Protein AF-A0A1M2YUP0-F1 (afdb_monomer_lite)

Structure (mmCIF, N/CA/C/O backbone):
data_AF-A0A1M2YUP0-F1
#
_entry.id   AF-A0A1M2YUP0-F1
#
loop_
_atom_site.group_PDB
_atom_site.id
_atom_site.type_symbol
_atom_site.label_atom_id
_atom_site.label_alt_id
_atom_site.label_comp_id
_atom_site.label_asym_id
_atom_site.label_entity_id
_atom_site.label_seq_id
_atom_site.pdbx_PDB_ins_code
_atom_site.Cartn_x
_atom_site.Cartn_y
_atom_site.Cartn_z
_atom_site.occupancy
_atom_site.B_iso_or_equiv
_atom_site.auth_seq_id
_atom_site.auth_comp_id
_atom_site.auth_asym_id
_atom_site.auth_atom_id
_atom_site.pdbx_PDB_model_num
ATOM 1 N N . MET A 1 1 ? 8.160 11.158 -20.828 1.00 86.31 1 MET A N 1
ATOM 2 C CA . MET A 1 1 ? 7.814 9.755 -21.170 1.00 86.31 1 MET A CA 1
ATOM 3 C C . MET A 1 1 ? 7.942 8.870 -19.943 1.00 86.31 1 MET A C 1
ATOM 5 O O . MET A 1 1 ? 8.732 9.186 -19.062 1.00 86.31 1 MET A O 1
ATOM 9 N N . ARG A 1 2 ? 7.180 7.779 -19.882 1.00 89.62 2 ARG A N 1
ATOM 10 C CA . ARG A 1 2 ? 7.272 6.753 -18.832 1.00 89.62 2 ARG A CA 1
ATOM 11 C C . ARG A 1 2 ? 7.859 5.470 -19.418 1.00 89.62 2 ARG A C 1
ATOM 13 O O . ARG A 1 2 ? 7.590 5.149 -20.565 1.00 89.62 2 ARG A O 1
ATOM 20 N N . LEU A 1 3 ? 8.645 4.731 -18.654 1.00 91.25 3 LEU A N 1
ATOM 21 C CA . LEU A 1 3 ? 9.324 3.500 -19.050 1.00 91.25 3 LEU A CA 1
ATOM 22 C C . LEU A 1 3 ? 8.956 2.371 -18.086 1.00 91.25 3 LEU A C 1
ATOM 24 O O . LEU A 1 3 ? 9.208 2.470 -16.886 1.00 91.25 3 LEU A O 1
ATOM 28 N N . GLN A 1 4 ? 8.399 1.278 -18.599 1.00 92.69 4 GLN A N 1
ATOM 29 C CA . GLN A 1 4 ? 8.120 0.084 -17.795 1.00 92.69 4 GLN A CA 1
ATOM 30 C C . GLN A 1 4 ? 8.730 -1.159 -18.414 1.00 92.69 4 GLN A C 1
ATOM 32 O O . GLN A 1 4 ? 8.593 -1.391 -19.617 1.00 92.69 4 GLN A O 1
ATOM 37 N N . ALA A 1 5 ? 9.330 -1.993 -17.568 1.00 93.31 5 ALA A N 1
ATOM 38 C CA . ALA A 1 5 ? 9.732 -3.340 -17.937 1.00 93.31 5 ALA A CA 1
ATOM 39 C C . ALA A 1 5 ? 8.667 -4.369 -17.541 1.00 93.31 5 ALA A C 1
ATOM 41 O O . ALA A 1 5 ? 8.078 -4.308 -16.462 1.00 93.31 5 ALA A O 1
ATOM 42 N N . ARG A 1 6 ? 8.461 -5.359 -18.409 1.00 94.12 6 ARG A N 1
ATOM 43 C CA . ARG A 1 6 ? 7.668 -6.556 -18.133 1.00 94.12 6 ARG A CA 1
ATOM 44 C C . ARG A 1 6 ? 8.404 -7.778 -18.663 1.00 94.12 6 ARG A C 1
ATOM 46 O O . ARG A 1 6 ? 8.914 -7.779 -19.779 1.00 94.12 6 ARG A O 1
ATOM 53 N N . ALA A 1 7 ? 8.438 -8.825 -17.862 1.00 94.75 7 ALA A N 1
ATOM 54 C CA . ALA A 1 7 ? 9.027 -10.101 -18.206 1.00 94.75 7 ALA A CA 1
ATOM 55 C C . ALA A 1 7 ? 7.986 -11.084 -18.747 1.00 94.75 7 ALA A C 1
ATOM 57 O O . ALA A 1 7 ? 6.829 -11.104 -18.302 1.00 94.75 7 ALA A O 1
ATOM 58 N N . PHE A 1 8 ? 8.434 -11.911 -19.685 1.00 95.25 8 PHE A N 1
ATOM 59 C CA . PHE A 1 8 ? 7.638 -12.873 -20.429 1.00 95.25 8 PHE A CA 1
ATOM 60 C C . PHE A 1 8 ? 8.289 -14.262 -20.396 1.00 95.25 8 PHE A C 1
ATOM 62 O O . PHE A 1 8 ? 9.497 -14.405 -20.194 1.00 95.25 8 PHE A O 1
ATOM 69 N N . ALA A 1 9 ? 7.449 -15.278 -20.563 1.00 93.56 9 ALA A N 1
ATOM 70 C CA . ALA A 1 9 ? 7.826 -16.665 -20.774 1.00 93.56 9 ALA A CA 1
ATOM 71 C C . ALA A 1 9 ? 6.937 -17.239 -21.884 1.00 93.56 9 ALA A C 1
ATOM 73 O O . ALA A 1 9 ? 5.707 -17.173 -21.792 1.00 93.56 9 ALA A O 1
ATOM 74 N N . ASN A 1 10 ? 7.538 -17.789 -22.938 1.00 90.88 10 ASN A N 1
ATOM 75 C CA . ASN A 1 10 ? 6.850 -18.315 -24.119 1.00 90.88 10 ASN A CA 1
ATOM 76 C C . ASN A 1 10 ? 5.865 -17.302 -24.738 1.00 90.88 10 ASN A C 1
ATOM 78 O O . ASN A 1 10 ? 4.759 -17.652 -25.148 1.00 90.88 10 ASN A O 1
ATOM 82 N N . GLY A 1 11 ? 6.246 -16.022 -24.751 1.00 90.12 11 GLY A N 1
ATOM 83 C CA . GLY A 1 11 ? 5.435 -14.929 -25.297 1.00 90.12 11 GLY A CA 1
ATOM 84 C C . GLY A 1 11 ? 4.284 -14.444 -24.405 1.00 90.12 11 GLY A C 1
ATOM 85 O O . GLY A 1 11 ? 3.627 -13.466 -24.767 1.00 90.12 11 GLY A O 1
ATOM 86 N N . LEU A 1 12 ? 4.060 -15.054 -23.236 1.00 91.81 12 LEU A N 1
ATOM 87 C CA . LEU A 1 12 ? 3.056 -14.626 -22.256 1.00 91.81 12 LEU A CA 1
ATOM 88 C C . LEU A 1 12 ? 3.708 -13.890 -21.079 1.00 91.81 12 LEU A C 1
ATOM 90 O O . LEU A 1 12 ? 4.819 -14.249 -20.691 1.00 91.81 12 LEU A O 1
ATOM 94 N N . PRO A 1 13 ? 3.051 -12.879 -20.479 1.00 91.12 13 PRO A N 1
ATOM 95 C CA . PRO A 1 13 ? 3.551 -12.252 -19.259 1.00 91.12 13 PRO A CA 1
ATOM 96 C C . PRO A 1 13 ? 3.796 -13.291 -18.160 1.00 91.12 13 PRO A C 1
ATOM 98 O O . PRO A 1 13 ? 2.943 -14.139 -17.900 1.00 91.12 13 PRO A O 1
ATOM 101 N N . ALA A 1 14 ? 4.947 -13.216 -17.496 1.00 90.31 14 ALA A N 1
ATOM 102 C CA . ALA A 1 14 ? 5.288 -14.149 -16.428 1.00 90.31 14 ALA A CA 1
ATOM 103 C C . ALA A 1 14 ? 4.408 -13.911 -15.181 1.00 90.31 14 ALA A C 1
ATOM 105 O O . ALA A 1 14 ? 4.548 -12.893 -14.495 1.00 90.31 14 ALA A O 1
ATOM 106 N N . ASP A 1 15 ? 3.528 -14.867 -14.869 1.00 80.56 15 ASP A N 1
ATOM 107 C CA . ASP A 1 15 ? 2.546 -14.797 -13.773 1.00 80.56 15 ASP A CA 1
ATOM 108 C C . ASP A 1 15 ? 3.068 -15.411 -12.455 1.00 80.56 15 ASP A C 1
ATOM 110 O O . ASP A 1 15 ? 2.482 -16.304 -11.844 1.00 80.56 15 ASP A O 1
ATOM 114 N N . ALA A 1 16 ? 4.245 -14.956 -12.022 1.00 87.44 16 ALA A N 1
ATOM 115 C CA . ALA A 1 16 ? 4.910 -15.421 -10.799 1.00 87.44 16 ALA A CA 1
ATOM 116 C C . ALA A 1 16 ? 4.867 -14.364 -9.680 1.00 87.44 16 ALA A C 1
ATOM 118 O O . ALA A 1 16 ? 5.835 -14.177 -8.938 1.00 87.44 16 ALA A O 1
ATOM 119 N N . GLY A 1 17 ? 3.746 -13.635 -9.591 1.00 86.88 17 GLY A N 1
ATOM 120 C CA . GLY A 1 17 ? 3.607 -12.469 -8.715 1.00 86.88 17 GLY A CA 1
ATOM 121 C C . GLY A 1 17 ? 4.653 -11.408 -9.050 1.00 86.88 17 GLY A C 1
ATOM 122 O O . GLY A 1 17 ? 5.435 -11.010 -8.186 1.00 86.88 17 GLY A O 1
ATOM 123 N N . GLN A 1 18 ? 4.707 -11.058 -10.336 1.00 90.31 18 GLN A N 1
ATOM 124 C CA . GLN A 1 18 ? 5.624 -10.081 -10.902 1.00 90.31 18 GLN A CA 1
ATOM 125 C C . GLN A 1 18 ? 5.294 -8.671 -10.398 1.00 90.31 18 GLN A C 1
ATOM 127 O O . GLN A 1 18 ? 4.147 -8.236 -10.488 1.00 90.31 18 GLN A O 1
ATOM 132 N N . ALA A 1 19 ? 6.308 -7.946 -9.939 1.00 88.44 19 ALA A N 1
ATOM 133 C CA . ALA A 1 19 ? 6.248 -6.509 -9.704 1.00 88.44 19 ALA A CA 1
ATOM 134 C C . ALA A 1 19 ? 7.195 -5.788 -10.670 1.00 88.44 19 ALA A C 1
ATOM 136 O O . ALA A 1 19 ? 8.151 -6.376 -11.175 1.00 88.44 19 ALA A O 1
ATOM 137 N N . MET A 1 20 ? 6.907 -4.520 -10.941 1.00 88.81 20 MET A N 1
ATOM 138 C CA . MET A 1 20 ? 7.655 -3.686 -11.880 1.00 88.81 20 MET A CA 1
ATOM 139 C C . MET A 1 20 ? 7.794 -2.267 -11.341 1.00 88.81 20 MET A C 1
ATOM 141 O O . MET A 1 20 ? 7.054 -1.867 -10.436 1.00 88.81 20 MET A O 1
ATOM 145 N N . ASN A 1 21 ? 8.729 -1.512 -11.909 1.00 84.31 21 ASN A N 1
ATOM 146 C CA . ASN A 1 21 ? 8.956 -0.128 -11.525 1.00 84.31 21 ASN A CA 1
ATOM 147 C C . ASN A 1 21 ? 7.701 0.741 -11.738 1.00 84.31 21 ASN A C 1
ATOM 149 O O . ASN A 1 21 ? 7.054 0.703 -12.788 1.00 84.31 21 ASN A O 1
ATOM 153 N N . ALA A 1 22 ? 7.375 1.562 -10.735 1.00 74.75 22 ALA A N 1
ATOM 154 C CA . ALA A 1 22 ? 6.497 2.707 -10.932 1.00 74.75 22 ALA A CA 1
ATOM 155 C C . ALA A 1 22 ? 7.310 3.768 -11.678 1.00 74.75 22 ALA A C 1
ATOM 157 O O . ALA A 1 22 ? 8.305 4.264 -11.157 1.00 74.75 22 ALA A O 1
ATOM 158 N N . SER A 1 23 ? 6.941 4.054 -12.923 1.00 78.88 23 SER A N 1
ATOM 159 C CA . SER A 1 23 ? 7.743 4.935 -13.764 1.00 78.88 23 SER A CA 1
ATOM 160 C C . SER A 1 23 ? 7.442 6.406 -13.501 1.00 78.88 23 SER A C 1
ATOM 162 O O . SER A 1 23 ? 6.282 6.827 -13.549 1.00 78.88 23 SER A O 1
ATOM 164 N N . VAL A 1 24 ? 8.500 7.184 -13.270 1.00 82.69 24 VAL A N 1
ATOM 165 C CA . VAL A 1 24 ? 8.445 8.649 -13.260 1.00 82.69 24 VAL A CA 1
ATOM 166 C C . VAL A 1 24 ? 8.256 9.189 -14.678 1.00 82.69 24 VAL A C 1
ATOM 168 O O . VAL A 1 24 ? 8.540 8.517 -15.670 1.00 82.69 24 VAL A O 1
ATOM 171 N N . VAL A 1 25 ? 7.763 10.422 -14.791 1.00 84.25 25 VAL A N 1
ATOM 172 C CA . VAL A 1 25 ? 7.713 11.111 -16.084 1.00 84.25 25 VAL A CA 1
ATOM 173 C C . VAL A 1 25 ? 9.098 11.687 -16.361 1.00 84.25 25 VAL A C 1
ATOM 175 O O . VAL A 1 25 ? 9.484 12.696 -15.780 1.00 84.25 25 VAL A O 1
ATOM 178 N N . HIS A 1 26 ? 9.851 11.043 -17.248 1.00 84.00 26 HIS A N 1
ATOM 179 C CA . HIS A 1 26 ? 11.151 11.544 -17.686 1.00 84.00 26 HIS A CA 1
ATOM 180 C C . HIS A 1 26 ? 10.974 12.716 -18.668 1.00 84.00 26 HIS A C 1
ATOM 182 O O . HIS A 1 26 ? 10.117 12.617 -19.564 1.00 84.00 26 HIS A O 1
ATOM 188 N N . PRO A 1 27 ? 11.768 13.798 -18.544 1.00 80.25 27 PRO A N 1
ATOM 189 C CA . PRO A 1 27 ? 11.778 14.889 -19.514 1.00 80.25 27 PRO A CA 1
ATOM 190 C C . PRO A 1 27 ? 12.276 14.405 -20.884 1.00 80.25 27 PRO A C 1
ATOM 192 O O . PRO A 1 27 ? 12.922 13.364 -20.998 1.00 80.25 27 PRO A O 1
ATOM 195 N N . ALA A 1 28 ? 11.957 15.155 -21.938 1.00 79.75 28 ALA A N 1
ATOM 196 C CA . ALA A 1 28 ? 12.474 14.871 -23.272 1.00 79.75 28 ALA A CA 1
ATOM 197 C C . ALA A 1 28 ? 13.980 15.176 -23.349 1.00 79.75 28 ALA A C 1
ATOM 199 O O . ALA A 1 28 ? 14.431 16.195 -22.828 1.00 79.75 28 ALA A O 1
ATOM 200 N N . GLY A 1 29 ? 14.738 14.319 -24.032 1.00 80.94 29 GLY A N 1
ATOM 201 C CA . GLY A 1 29 ? 16.177 14.483 -24.236 1.00 80.94 29 GLY A CA 1
ATOM 202 C C . GLY A 1 29 ? 16.932 13.158 -24.176 1.00 80.94 29 GLY A C 1
ATOM 203 O O . GLY A 1 29 ? 16.323 12.089 -24.103 1.00 80.94 29 GLY A O 1
ATOM 204 N N . ASP A 1 30 ? 18.259 13.255 -24.199 1.00 80.88 30 ASP A N 1
ATOM 205 C CA . ASP A 1 30 ? 19.159 12.118 -24.021 1.00 80.88 30 ASP A CA 1
ATOM 206 C C . ASP A 1 30 ? 19.408 11.862 -22.531 1.00 80.88 30 ASP A C 1
ATOM 208 O O . ASP A 1 30 ? 19.586 12.794 -21.743 1.00 80.88 30 ASP A O 1
ATOM 212 N N . GLY A 1 31 ? 19.446 10.591 -22.137 1.00 84.50 31 GLY A N 1
ATOM 213 C CA . GLY A 1 31 ? 19.704 10.202 -20.756 1.00 84.50 31 GLY A CA 1
ATOM 214 C C . GLY A 1 31 ? 19.582 8.702 -20.526 1.00 84.50 31 GLY A C 1
ATOM 215 O O . GLY A 1 31 ? 19.312 7.925 -21.442 1.00 84.50 31 GLY A O 1
ATOM 216 N N . GLU A 1 32 ? 19.774 8.306 -19.273 1.00 86.69 32 GLU A N 1
ATOM 217 C CA . GLU A 1 32 ? 19.616 6.931 -18.806 1.00 86.69 32 GLU A CA 1
ATOM 218 C C . GLU A 1 32 ? 18.432 6.845 -17.838 1.00 86.69 32 GLU A C 1
ATOM 220 O O . GLU A 1 32 ? 18.158 7.775 -17.079 1.00 86.69 32 GLU A O 1
ATOM 225 N N . ALA A 1 33 ? 17.725 5.717 -17.860 1.00 86.50 33 ALA A N 1
ATOM 226 C CA . ALA A 1 33 ? 16.601 5.446 -16.973 1.00 86.50 33 ALA A CA 1
ATOM 227 C C . ALA A 1 33 ? 16.662 4.003 -16.478 1.00 86.50 33 ALA A C 1
ATOM 229 O O . ALA A 1 33 ? 17.141 3.111 -17.189 1.00 86.50 33 ALA A O 1
ATOM 230 N N . LEU A 1 34 ? 16.169 3.768 -15.262 1.00 88.75 34 LEU A N 1
ATOM 231 C CA . LEU A 1 34 ? 16.173 2.450 -14.656 1.00 88.75 34 LEU A CA 1
ATOM 232 C C . LEU A 1 34 ? 14.794 1.808 -14.810 1.00 88.75 34 LEU A C 1
ATOM 234 O O . LEU A 1 34 ? 13.752 2.361 -14.482 1.00 88.75 34 LEU A O 1
ATOM 238 N N . VAL A 1 35 ? 14.784 0.571 -15.286 1.00 91.00 35 VAL A N 1
ATOM 239 C CA . VAL A 1 35 ? 13.592 -0.273 -15.244 1.00 91.00 35 VAL A CA 1
ATOM 240 C C . VAL A 1 35 ? 13.944 -1.570 -14.551 1.00 91.00 35 VAL A C 1
ATOM 242 O O . VAL A 1 35 ? 15.052 -2.093 -14.692 1.00 91.00 35 VAL A O 1
ATOM 245 N N . TRP A 1 36 ? 13.002 -2.096 -13.779 1.00 90.12 36 TRP A N 1
ATOM 246 C CA . TRP A 1 36 ? 13.207 -3.332 -13.046 1.00 90.12 36 TRP A CA 1
ATOM 247 C C . TRP A 1 36 ? 11.934 -4.162 -13.025 1.00 90.12 36 TRP A C 1
ATOM 249 O O . TRP A 1 36 ? 10.818 -3.646 -13.073 1.00 90.12 36 TRP A O 1
ATOM 259 N N . VAL A 1 37 ? 12.141 -5.469 -12.931 1.00 92.12 37 VAL A N 1
ATOM 260 C CA . VAL A 1 37 ? 11.111 -6.465 -12.658 1.00 92.12 37 VAL A CA 1
ATOM 261 C C . VAL A 1 37 ? 11.576 -7.312 -11.484 1.00 92.12 37 VAL A C 1
ATOM 263 O O . VAL A 1 37 ? 12.772 -7.565 -11.322 1.00 92.12 37 VAL A O 1
ATOM 266 N N . SER A 1 38 ? 10.643 -7.746 -10.655 1.00 90.25 38 SER A N 1
ATOM 267 C CA . SER A 1 38 ? 10.909 -8.677 -9.563 1.00 90.25 38 SER A CA 1
ATOM 268 C C . SER A 1 38 ? 9.798 -9.711 -9.477 1.00 90.25 38 SER A C 1
ATOM 270 O O . SER A 1 38 ? 8.706 -9.510 -10.009 1.00 90.25 38 SER A O 1
ATOM 272 N N . PHE A 1 39 ? 10.078 -10.833 -8.820 1.00 91.38 39 PHE A N 1
ATOM 273 C CA . PHE A 1 39 ? 9.113 -11.910 -8.637 1.00 91.38 39 PHE A CA 1
ATOM 274 C C . PHE A 1 39 ? 9.061 -12.339 -7.180 1.00 91.38 39 PHE A C 1
ATOM 276 O O . PHE A 1 39 ? 10.089 -12.445 -6.508 1.00 91.38 39 PHE A O 1
ATOM 283 N N . SER A 1 40 ? 7.853 -12.639 -6.712 1.00 87.62 40 SER A N 1
ATOM 284 C CA . SER A 1 40 ? 7.637 -13.223 -5.383 1.00 87.62 40 SER A CA 1
ATOM 285 C C . SER A 1 40 ? 7.833 -14.741 -5.358 1.00 87.62 40 SER A C 1
ATOM 287 O O . SER A 1 40 ? 7.988 -15.319 -4.285 1.00 87.62 40 SER A O 1
ATOM 289 N N . LYS A 1 41 ? 7.842 -15.398 -6.526 1.00 89.12 41 LYS A N 1
ATOM 290 C CA . LYS A 1 41 ? 8.033 -16.847 -6.668 1.00 89.12 41 LYS A CA 1
ATOM 291 C C . LYS A 1 41 ? 9.194 -17.156 -7.622 1.00 89.12 41 LYS A C 1
ATOM 293 O O . LYS A 1 41 ? 9.434 -16.376 -8.546 1.00 89.12 41 LYS A O 1
ATOM 298 N N . PRO A 1 42 ? 9.897 -18.292 -7.448 1.00 90.44 42 PRO A N 1
ATOM 299 C CA . PRO A 1 42 ? 10.863 -18.768 -8.432 1.00 90.44 42 PRO A CA 1
ATOM 300 C C . PRO A 1 42 ? 10.221 -18.897 -9.809 1.00 90.44 42 PRO A C 1
ATOM 302 O O . PRO A 1 42 ? 9.110 -19.415 -9.931 1.00 90.44 42 PRO A O 1
ATOM 305 N N . THR A 1 43 ? 10.914 -18.428 -10.840 1.00 93.25 43 THR A N 1
ATOM 306 C CA . THR A 1 43 ? 10.380 -18.427 -12.203 1.00 93.25 43 THR A CA 1
ATOM 307 C C . THR A 1 43 ? 11.491 -18.469 -13.243 1.00 93.25 43 THR A C 1
ATOM 309 O O . THR A 1 43 ? 12.642 -18.119 -12.966 1.00 93.25 43 THR A O 1
ATOM 312 N N . LEU A 1 44 ? 11.142 -18.911 -14.446 1.00 93.62 44 LEU A N 1
ATOM 313 C CA . LEU A 1 44 ? 11.989 -18.852 -15.627 1.00 93.62 44 LEU A CA 1
ATOM 314 C C . LEU A 1 44 ? 11.329 -17.908 -16.626 1.00 93.62 44 LEU A C 1
ATOM 316 O O . LEU A 1 44 ? 10.156 -18.078 -16.952 1.00 93.62 44 LEU A O 1
ATOM 320 N N . ILE A 1 45 ? 12.095 -16.942 -17.110 1.00 95.25 45 ILE A N 1
ATOM 321 C CA . ILE A 1 45 ? 11.676 -16.015 -18.160 1.00 95.25 45 ILE A CA 1
ATOM 322 C C . ILE A 1 45 ? 12.606 -16.170 -19.355 1.00 95.25 45 ILE A C 1
ATOM 324 O O . ILE A 1 45 ? 13.759 -16.584 -19.194 1.00 95.25 45 ILE A O 1
ATOM 328 N N . ASP A 1 46 ? 12.110 -15.857 -20.543 1.00 95.88 46 ASP A N 1
ATOM 329 C CA . ASP A 1 46 ? 12.878 -15.885 -21.791 1.00 95.88 46 ASP A CA 1
ATOM 330 C C . ASP A 1 46 ? 12.979 -14.514 -22.463 1.00 95.88 46 ASP A C 1
ATOM 332 O O . ASP A 1 46 ? 13.795 -14.333 -23.368 1.00 95.88 46 ASP A O 1
ATOM 336 N N . GLU A 1 47 ? 12.216 -13.532 -21.988 1.00 96.00 47 GLU A N 1
ATOM 337 C CA . GLU A 1 47 ? 12.194 -12.196 -22.558 1.00 96.00 47 GLU A CA 1
ATOM 338 C C . GLU A 1 47 ? 11.872 -11.135 -21.498 1.00 96.00 47 GLU A C 1
ATOM 340 O O . GLU A 1 47 ? 11.018 -11.320 -20.628 1.00 96.00 47 GLU A O 1
ATOM 345 N N . VAL A 1 48 ? 12.536 -9.984 -21.602 1.00 94.88 48 VAL A N 1
ATOM 346 C CA . VAL A 1 48 ? 12.146 -8.747 -20.918 1.00 94.88 48 VAL A CA 1
ATOM 347 C C . VAL A 1 48 ? 11.819 -7.702 -21.978 1.00 94.88 48 VAL A C 1
ATOM 349 O O . VAL A 1 48 ? 12.661 -7.395 -22.823 1.00 94.88 48 VAL A O 1
ATOM 352 N N . ARG A 1 49 ? 10.601 -7.158 -21.930 1.00 95.31 49 ARG A N 1
ATOM 353 C CA . ARG A 1 49 ? 10.140 -6.066 -22.791 1.00 95.31 49 ARG A CA 1
ATOM 354 C C . ARG A 1 49 ? 10.083 -4.777 -21.997 1.00 95.31 49 ARG A C 1
ATOM 356 O O . ARG A 1 49 ? 9.364 -4.703 -21.002 1.00 95.31 49 ARG A O 1
ATOM 363 N N . THR A 1 50 ? 10.777 -3.761 -22.474 1.00 93.88 50 THR A N 1
ATOM 364 C CA . THR A 1 50 ? 10.691 -2.398 -21.961 1.00 93.88 50 THR A CA 1
ATOM 365 C C . THR A 1 50 ? 9.844 -1.577 -22.914 1.00 93.88 50 THR A C 1
ATOM 367 O O . THR A 1 50 ? 10.171 -1.475 -24.092 1.00 93.88 50 THR A O 1
ATOM 370 N N . THR A 1 51 ? 8.751 -1.004 -22.423 1.00 94.19 51 THR A N 1
ATOM 371 C CA . THR A 1 51 ? 7.863 -0.146 -23.216 1.00 94.19 51 THR A CA 1
ATOM 372 C C . THR A 1 51 ? 7.969 1.288 -22.728 1.00 94.19 51 THR A C 1
ATOM 374 O O . THR A 1 51 ? 7.857 1.546 -21.527 1.00 94.19 51 THR A O 1
ATOM 377 N N . ALA A 1 52 ? 8.200 2.201 -23.668 1.00 92.69 52 ALA A N 1
ATOM 378 C CA . ALA A 1 52 ? 8.081 3.629 -23.454 1.00 92.69 52 ALA A CA 1
ATOM 379 C C . ALA A 1 52 ? 6.642 4.057 -23.738 1.00 92.69 52 ALA A C 1
ATOM 381 O O . ALA A 1 52 ? 6.085 3.718 -24.782 1.00 92.69 52 ALA A O 1
ATOM 382 N N . TYR A 1 53 ? 6.072 4.817 -22.817 1.00 92.25 53 TYR A N 1
ATOM 383 C CA . TYR A 1 53 ? 4.740 5.382 -22.889 1.00 92.25 53 TYR A CA 1
ATOM 384 C C . TYR A 1 53 ? 4.811 6.906 -22.903 1.00 92.25 53 TYR A C 1
ATOM 386 O O . TYR A 1 53 ? 5.714 7.518 -22.310 1.00 92.25 53 TYR A O 1
ATOM 394 N N . ASP A 1 54 ? 3.836 7.519 -23.555 1.00 88.81 54 ASP A N 1
ATOM 395 C CA . ASP A 1 54 ? 3.605 8.952 -23.456 1.00 88.81 54 ASP A CA 1
ATOM 396 C C . ASP A 1 54 ? 2.937 9.331 -22.112 1.00 88.81 54 ASP A C 1
ATOM 398 O O . ASP A 1 54 ? 2.871 8.542 -21.160 1.00 88.81 54 ASP A O 1
ATOM 402 N N . GLU A 1 55 ? 2.475 10.575 -21.998 1.00 83.25 55 GLU A N 1
ATOM 403 C CA . GLU A 1 55 ? 1.803 11.071 -20.791 1.00 83.25 55 GLU A CA 1
ATOM 404 C C . GLU A 1 55 ? 0.426 10.427 -20.553 1.00 83.25 55 GLU A C 1
ATOM 406 O O . GLU A 1 55 ? 0.019 10.281 -19.394 1.00 83.25 55 GLU A O 1
ATOM 411 N N . ASN A 1 56 ? -0.234 9.970 -21.622 1.00 86.56 56 ASN A N 1
ATOM 412 C CA . ASN A 1 56 ? -1.552 9.33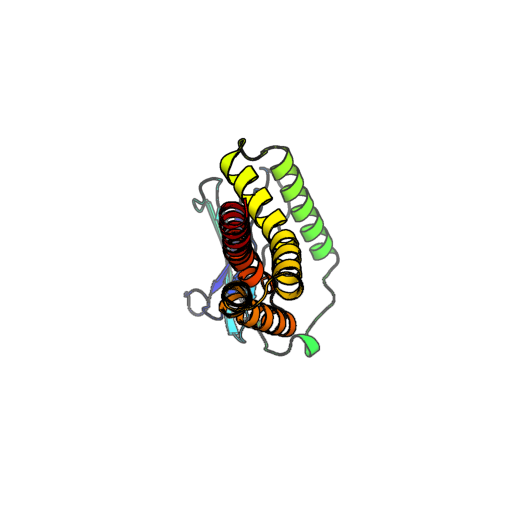2 -21.623 1.00 86.56 56 ASN A CA 1
ATOM 413 C C . ASN A 1 56 ? -1.488 7.808 -21.453 1.00 86.56 56 ASN A C 1
ATOM 415 O O . ASN A 1 56 ? -2.526 7.150 -21.502 1.00 86.56 56 ASN A O 1
ATOM 419 N N . TRP A 1 57 ? -0.296 7.250 -21.210 1.00 88.31 57 TRP A N 1
ATOM 420 C CA . TRP A 1 57 ? -0.052 5.805 -21.169 1.00 88.31 57 TRP A CA 1
ATOM 421 C C . TRP A 1 57 ? -0.255 5.096 -22.514 1.00 88.31 57 TRP A C 1
ATOM 423 O O . TRP A 1 57 ? -0.461 3.879 -22.548 1.00 88.31 57 TRP A O 1
ATOM 433 N N . GLU A 1 58 ? -0.134 5.812 -23.628 1.00 91.94 58 GLU A N 1
ATOM 434 C CA . GLU A 1 58 ? -0.098 5.190 -24.947 1.00 91.94 58 GLU A CA 1
ATOM 435 C C . GLU A 1 58 ? 1.321 4.687 -25.256 1.00 91.94 58 GLU A C 1
ATOM 437 O O . GLU A 1 58 ? 2.300 5.406 -25.025 1.00 91.94 58 GLU A O 1
ATOM 442 N N . PRO A 1 59 ? 1.477 3.436 -25.730 1.00 93.44 59 PRO A N 1
ATOM 443 C CA . PRO A 1 59 ? 2.787 2.876 -26.030 1.00 93.44 59 PRO A CA 1
ATOM 444 C C . PRO A 1 59 ? 3.389 3.561 -27.260 1.00 93.44 59 PRO A C 1
ATOM 446 O O . PRO A 1 59 ? 2.821 3.528 -28.349 1.00 93.44 59 PRO A O 1
ATOM 449 N N . VAL A 1 60 ? 4.574 4.140 -27.091 1.00 93.12 60 VAL A N 1
ATOM 450 C CA . VAL A 1 60 ? 5.319 4.833 -28.151 1.00 93.12 60 VAL A CA 1
ATOM 451 C C . VAL A 1 60 ? 6.304 3.884 -28.825 1.00 93.12 60 VAL A C 1
ATOM 453 O O . VAL A 1 60 ? 6.397 3.833 -30.049 1.00 93.12 60 VAL A O 1
ATOM 456 N N . THR A 1 61 ? 7.064 3.129 -28.030 1.00 93.50 61 THR A N 1
ATOM 457 C CA . THR A 1 61 ? 8.037 2.160 -28.543 1.00 93.50 61 THR A CA 1
ATOM 458 C C . THR A 1 61 ? 8.292 1.046 -27.538 1.00 93.50 61 THR A C 1
ATOM 460 O O . THR A 1 61 ? 8.139 1.233 -26.328 1.00 93.50 61 THR A O 1
ATOM 463 N N . THR A 1 62 ? 8.708 -0.115 -28.035 1.00 94.69 62 THR A N 1
ATOM 464 C CA . THR A 1 62 ? 9.052 -1.275 -27.215 1.00 94.69 62 THR A CA 1
ATOM 465 C C . THR A 1 62 ? 10.409 -1.815 -27.631 1.00 94.69 62 THR A C 1
ATOM 467 O O . THR A 1 62 ? 10.663 -2.069 -28.807 1.00 94.69 62 THR A O 1
ATOM 470 N N . LEU A 1 63 ? 11.263 -2.038 -26.640 1.00 94.50 63 LEU A N 1
ATOM 471 C CA . LEU A 1 63 ? 12.527 -2.736 -26.784 1.00 94.50 63 LEU A CA 1
ATOM 472 C C . LEU A 1 63 ? 12.425 -4.096 -26.091 1.00 94.50 63 LEU A C 1
ATOM 474 O O . LEU A 1 63 ? 12.026 -4.173 -24.930 1.00 94.50 63 LEU A O 1
ATOM 478 N N . SER A 1 64 ? 12.821 -5.157 -26.785 1.00 94.38 64 SER A N 1
ATOM 479 C CA . SER A 1 64 ? 12.832 -6.517 -26.249 1.00 94.38 64 SER A CA 1
ATOM 480 C C . SER A 1 64 ? 14.251 -7.046 -26.126 1.00 94.38 64 SER A C 1
ATOM 482 O O . SER A 1 64 ? 15.039 -6.972 -27.069 1.00 94.38 64 SER A O 1
ATOM 484 N N . ILE A 1 65 ? 14.553 -7.654 -24.982 1.00 93.81 65 ILE A N 1
ATOM 485 C CA . ILE A 1 65 ? 15.772 -8.431 -24.768 1.00 93.81 65 ILE A CA 1
ATOM 486 C C . ILE A 1 65 ? 15.360 -9.884 -24.540 1.00 93.81 65 ILE A C 1
ATOM 488 O O . ILE A 1 65 ? 14.830 -10.230 -23.484 1.00 93.81 65 ILE A O 1
ATOM 492 N N . ALA A 1 66 ? 15.618 -10.735 -25.533 1.00 94.00 66 ALA A N 1
ATOM 493 C CA . ALA A 1 66 ? 15.391 -12.172 -25.439 1.00 94.00 66 ALA A CA 1
ATOM 494 C C . ALA A 1 66 ? 16.576 -12.834 -24.723 1.00 94.00 66 ALA A C 1
ATOM 496 O O . ALA A 1 66 ? 17.674 -12.959 -25.277 1.00 94.00 66 ALA A O 1
ATOM 497 N N . ARG A 1 67 ? 16.374 -13.233 -23.467 1.00 92.75 67 ARG A N 1
ATOM 498 C CA . ARG A 1 67 ? 17.377 -13.948 -22.682 1.00 92.75 67 ARG A CA 1
ATOM 499 C C . ARG A 1 67 ? 16.715 -14.840 -21.647 1.00 92.75 67 ARG A C 1
ATOM 501 O O . ARG A 1 67 ? 15.867 -14.391 -20.885 1.00 92.75 67 ARG A O 1
ATOM 508 N N . SER A 1 68 ? 17.183 -16.084 -21.567 1.00 92.94 68 SER A N 1
ATOM 509 C CA . SER A 1 68 ? 16.753 -16.989 -20.506 1.00 92.94 68 SER A CA 1
ATOM 510 C C . SER A 1 68 ? 17.351 -16.558 -19.168 1.00 92.94 68 SER A C 1
ATOM 512 O O . SER A 1 68 ? 18.575 -16.530 -19.007 1.00 92.94 68 SER A O 1
ATOM 514 N N . ILE A 1 69 ? 16.488 -16.199 -18.219 1.00 91.94 69 ILE A N 1
ATOM 515 C CA . ILE A 1 69 ? 16.862 -15.754 -16.874 1.00 91.94 69 ILE A CA 1
ATOM 516 C C . ILE A 1 69 ? 16.033 -16.544 -15.864 1.00 91.94 69 ILE A C 1
ATOM 518 O O . ILE A 1 69 ? 14.824 -16.712 -16.021 1.00 91.94 69 ILE A O 1
ATOM 522 N N . ARG A 1 70 ? 16.687 -17.030 -14.806 1.00 91.19 70 ARG A N 1
ATOM 523 C CA . ARG A 1 70 ? 16.039 -17.768 -13.720 1.00 91.19 70 ARG A CA 1
ATOM 524 C C . ARG A 1 70 ? 16.035 -16.937 -12.443 1.00 91.19 70 ARG A C 1
ATOM 526 O O . ARG A 1 70 ? 17.094 -16.533 -11.970 1.00 91.19 70 ARG A O 1
ATOM 533 N N . TRP A 1 71 ? 14.852 -16.745 -11.873 1.00 89.38 71 TRP A N 1
ATOM 534 C CA . TRP A 1 71 ? 14.659 -16.173 -10.546 1.00 89.38 71 TRP A CA 1
ATOM 535 C C . TRP A 1 71 ? 14.611 -17.295 -9.504 1.00 89.38 71 TRP A C 1
ATOM 537 O O . TRP A 1 71 ? 13.845 -18.248 -9.658 1.00 89.38 71 TRP A O 1
ATOM 547 N N . LEU A 1 72 ? 15.444 -17.208 -8.467 1.00 88.12 72 LEU A N 1
ATOM 548 C CA . LEU A 1 72 ? 15.608 -18.247 -7.442 1.00 88.12 72 LEU A CA 1
ATOM 549 C C . LEU A 1 72 ? 14.895 -17.858 -6.136 1.00 88.12 72 LEU A C 1
ATOM 551 O O . LEU A 1 72 ? 14.672 -16.681 -5.873 1.00 88.12 72 LEU A O 1
ATOM 555 N N . SER A 1 73 ? 14.568 -18.844 -5.296 1.00 79.00 73 SER A N 1
ATOM 556 C CA . SER A 1 73 ? 13.927 -18.657 -3.978 1.00 79.00 73 SER A CA 1
ATOM 557 C C . SER A 1 73 ? 14.885 -18.256 -2.850 1.00 79.00 73 SER A C 1
ATOM 559 O O . SER A 1 73 ? 14.441 -18.098 -1.717 1.00 79.00 73 SER A O 1
ATOM 561 N N . GLU A 1 74 ? 16.186 -18.115 -3.119 1.00 75.81 74 GLU A N 1
ATOM 562 C CA . GLU A 1 74 ? 17.227 -18.010 -2.084 1.00 75.81 74 GLU A CA 1
ATOM 563 C C . GLU A 1 74 ? 18.015 -16.691 -2.170 1.00 75.81 74 GLU A C 1
ATOM 565 O O . GLU A 1 74 ? 19.222 -16.693 -2.425 1.00 75.81 74 GLU A O 1
ATOM 570 N N . PRO A 1 75 ? 17.370 -15.533 -1.930 1.00 66.31 75 PRO A N 1
ATOM 571 C CA . PRO A 1 75 ? 18.027 -14.237 -2.062 1.00 66.31 75 PRO A CA 1
ATOM 572 C C . PRO A 1 75 ? 19.232 -14.091 -1.123 1.00 66.31 75 PRO A C 1
ATOM 574 O O . PRO A 1 75 ? 20.204 -13.449 -1.496 1.00 66.31 75 PRO A O 1
ATOM 577 N N . ALA A 1 76 ? 19.233 -14.726 0.054 1.00 62.28 76 ALA A N 1
ATOM 578 C CA . ALA A 1 76 ? 20.355 -14.660 0.996 1.00 62.28 76 ALA A CA 1
ATOM 579 C C . ALA A 1 76 ? 21.654 -15.295 0.460 1.00 62.28 76 ALA A C 1
ATOM 581 O O . ALA A 1 76 ? 22.739 -14.840 0.810 1.00 62.28 76 ALA A O 1
ATOM 582 N N . ALA A 1 77 ? 21.554 -16.311 -0.404 1.00 69.56 77 ALA A N 1
ATOM 583 C CA . ALA A 1 77 ? 22.712 -16.989 -0.990 1.00 69.56 77 ALA A CA 1
ATOM 584 C C . ALA A 1 77 ? 23.202 -16.318 -2.285 1.00 69.56 77 ALA A C 1
ATOM 586 O O . ALA A 1 77 ? 24.353 -16.500 -2.683 1.00 69.56 77 ALA A O 1
ATOM 587 N N . THR A 1 78 ? 22.342 -15.542 -2.953 1.00 70.69 78 THR A N 1
ATOM 588 C CA . THR A 1 78 ? 22.625 -14.964 -4.277 1.00 70.69 78 THR A CA 1
ATOM 589 C C . THR A 1 78 ? 22.610 -13.437 -4.315 1.00 70.69 78 THR A C 1
ATOM 591 O O . THR A 1 78 ? 22.829 -12.858 -5.381 1.00 70.69 78 THR A O 1
ATOM 594 N N . SER A 1 79 ? 22.345 -12.772 -3.186 1.00 76.62 79 SER A N 1
ATOM 595 C CA . SER A 1 79 ? 22.336 -11.312 -3.099 1.00 76.62 79 SER A CA 1
ATOM 596 C C . SER A 1 79 ? 23.737 -10.760 -3.333 1.00 76.62 79 SER A C 1
ATOM 598 O O . SER A 1 79 ? 24.709 -11.162 -2.691 1.00 76.62 79 SER A O 1
ATOM 600 N N . LYS A 1 80 ? 23.833 -9.822 -4.273 1.00 81.75 80 LYS A N 1
ATOM 601 C CA . LYS A 1 80 ? 25.049 -9.064 -4.554 1.00 81.75 80 LYS A CA 1
ATOM 602 C C . LYS A 1 80 ? 24.836 -7.618 -4.120 1.00 81.75 80 LYS A C 1
ATOM 604 O O . LYS A 1 80 ? 23.713 -7.122 -4.232 1.00 81.75 80 LYS A O 1
ATOM 609 N N . PRO A 1 81 ? 25.892 -6.926 -3.658 1.00 85.12 81 PRO A N 1
ATOM 610 C CA . PRO A 1 81 ? 25.799 -5.498 -3.414 1.00 85.12 81 PRO A CA 1
ATOM 611 C C . PRO A 1 81 ? 25.350 -4.793 -4.693 1.00 85.12 81 PRO A C 1
ATOM 613 O O . PRO A 1 81 ? 25.796 -5.127 -5.795 1.00 85.12 81 PRO A O 1
ATOM 616 N N . LEU A 1 82 ? 24.444 -3.834 -4.528 1.00 87.69 82 LEU A N 1
ATOM 617 C CA . LEU A 1 82 ? 23.910 -3.069 -5.640 1.00 87.69 82 LEU A CA 1
ATOM 618 C C . LEU A 1 82 ? 25.053 -2.277 -6.306 1.00 87.69 82 LEU A C 1
ATOM 620 O O . LEU A 1 82 ? 25.758 -1.557 -5.591 1.00 87.69 82 LEU A O 1
ATOM 624 N N . PRO A 1 83 ? 25.264 -2.401 -7.630 1.00 92.25 83 PRO A N 1
ATOM 625 C CA . PRO A 1 83 ? 26.320 -1.666 -8.318 1.00 92.25 83 PRO A CA 1
ATOM 626 C C . PRO A 1 83 ? 26.161 -0.147 -8.181 1.00 92.25 83 PRO A C 1
ATOM 628 O O . PRO A 1 83 ? 25.040 0.362 -8.121 1.00 92.25 83 PRO A O 1
ATOM 631 N N . ASP A 1 84 ? 27.277 0.585 -8.198 1.00 93.88 84 ASP A N 1
ATOM 632 C CA . ASP A 1 84 ? 27.285 2.048 -8.038 1.00 93.88 84 ASP A CA 1
ATOM 633 C C . ASP A 1 84 ? 26.445 2.777 -9.083 1.00 93.88 84 ASP A C 1
ATOM 635 O O . ASP A 1 84 ? 25.690 3.685 -8.745 1.00 93.88 84 ASP A O 1
ATOM 639 N N . TRP A 1 85 ? 26.510 2.331 -10.337 1.00 92.50 85 TRP A N 1
ATOM 640 C CA . TRP A 1 85 ? 25.723 2.918 -11.418 1.00 92.50 85 TRP A CA 1
ATOM 641 C C . TRP A 1 85 ? 24.211 2.767 -11.178 1.00 92.50 85 TRP A C 1
ATOM 643 O O . TRP A 1 85 ? 23.452 3.691 -11.451 1.00 92.50 85 TRP A O 1
ATOM 653 N N . VAL A 1 86 ? 23.762 1.653 -10.581 1.00 92.25 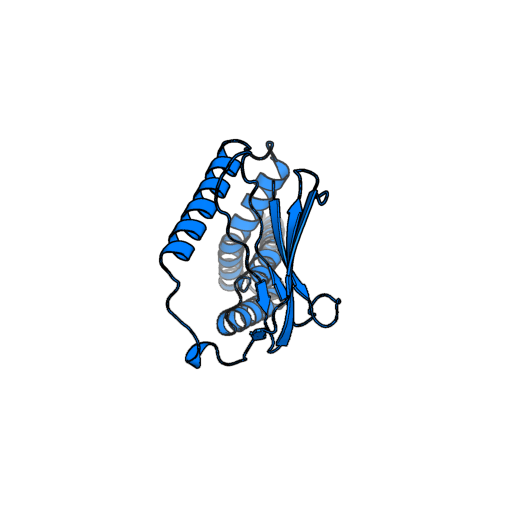86 VAL A N 1
ATOM 654 C CA . VAL A 1 86 ? 22.341 1.460 -10.242 1.00 92.25 86 VAL A CA 1
ATOM 655 C C . VAL A 1 86 ? 21.937 2.398 -9.110 1.00 92.25 86 VAL A C 1
ATOM 657 O O . VAL A 1 86 ? 20.868 2.998 -9.164 1.00 92.25 86 VAL A O 1
ATOM 660 N N . ARG A 1 87 ? 22.792 2.556 -8.090 1.00 91.31 87 ARG A N 1
ATOM 661 C CA . ARG A 1 87 ? 22.542 3.508 -6.995 1.00 91.31 87 ARG A CA 1
ATOM 662 C C . ARG A 1 87 ? 22.401 4.938 -7.512 1.00 91.31 87 ARG A C 1
ATOM 664 O O . ARG A 1 87 ? 21.494 5.639 -7.072 1.00 91.31 87 ARG A O 1
ATOM 671 N N . ALA A 1 88 ? 23.261 5.341 -8.446 1.00 91.56 88 ALA A N 1
ATOM 672 C CA . ALA A 1 88 ? 23.195 6.655 -9.076 1.00 91.56 88 ALA A CA 1
ATOM 673 C C . ALA A 1 88 ? 21.878 6.856 -9.845 1.00 91.56 88 ALA A C 1
ATOM 675 O O . ALA A 1 88 ? 21.239 7.892 -9.680 1.00 91.56 88 ALA A O 1
ATOM 676 N N . LEU A 1 89 ? 21.425 5.851 -10.604 1.00 90.69 89 LEU A N 1
ATOM 677 C CA . LEU A 1 89 ? 20.141 5.922 -11.310 1.00 90.69 89 LEU A CA 1
ATOM 678 C C . LEU A 1 89 ? 18.940 5.977 -10.358 1.00 90.69 89 LEU A C 1
ATOM 680 O O . LEU A 1 89 ? 18.044 6.783 -10.577 1.00 90.69 89 LEU A O 1
ATOM 684 N N . ILE A 1 90 ? 18.932 5.189 -9.277 1.00 90.69 90 ILE A N 1
ATOM 685 C CA . ILE A 1 90 ? 17.867 5.258 -8.257 1.00 90.69 90 ILE A CA 1
ATOM 686 C C . ILE A 1 90 ? 17.806 6.660 -7.637 1.00 90.69 90 ILE A C 1
ATOM 688 O O . ILE A 1 90 ? 16.720 7.210 -7.448 1.00 90.69 90 ILE A O 1
ATOM 692 N N . ALA A 1 91 ? 18.965 7.250 -7.328 1.00 89.94 91 ALA A N 1
ATOM 693 C CA . ALA A 1 91 ? 19.030 8.607 -6.796 1.00 89.94 91 ALA A CA 1
ATOM 694 C C . ALA A 1 91 ? 18.485 9.631 -7.808 1.00 89.94 91 ALA A C 1
ATOM 696 O O . ALA A 1 91 ? 17.648 10.455 -7.438 1.00 89.94 91 ALA A O 1
ATOM 697 N N . ALA A 1 92 ? 18.874 9.528 -9.082 1.00 88.69 92 ALA A N 1
ATOM 698 C CA . ALA A 1 92 ? 18.368 10.392 -10.149 1.00 88.69 92 ALA A CA 1
ATOM 699 C C . ALA A 1 92 ? 16.845 10.263 -10.334 1.00 88.69 92 ALA A C 1
ATOM 701 O O . ALA A 1 92 ? 16.150 11.273 -10.396 1.00 88.69 92 ALA A O 1
ATOM 702 N N . GLU A 1 93 ? 16.296 9.044 -10.340 1.00 88.69 93 GLU A N 1
ATOM 703 C CA . GLU A 1 93 ? 14.844 8.826 -10.419 1.00 88.69 93 GLU A CA 1
ATOM 704 C C . GLU A 1 93 ? 14.098 9.447 -9.239 1.00 88.69 93 GLU A C 1
ATOM 706 O O . GLU A 1 93 ? 13.056 10.077 -9.431 1.00 88.69 93 GLU A O 1
ATOM 711 N N . SER A 1 94 ? 14.636 9.308 -8.023 1.00 87.12 94 SER A N 1
ATOM 712 C CA . SER A 1 94 ? 14.031 9.905 -6.830 1.00 87.12 94 SER A CA 1
ATOM 713 C C . SER A 1 94 ? 14.005 11.434 -6.896 1.00 87.12 94 SER A C 1
ATOM 715 O O . SER A 1 94 ? 13.019 12.048 -6.488 1.00 87.12 94 SER A O 1
ATOM 717 N N . GLN A 1 95 ? 15.044 12.041 -7.476 1.00 87.62 95 GLN A N 1
ATOM 718 C CA . GLN A 1 95 ? 15.114 13.480 -7.686 1.00 87.62 95 GLN A CA 1
ATOM 719 C C . GLN A 1 95 ? 14.102 13.938 -8.746 1.00 87.62 95 GLN A C 1
ATOM 721 O O . GLN A 1 95 ? 13.340 14.863 -8.480 1.00 87.62 95 GLN A O 1
ATOM 726 N N . ILE A 1 96 ? 14.005 13.241 -9.886 1.00 87.00 96 ILE A N 1
ATOM 727 C CA . ILE A 1 96 ? 13.006 13.542 -10.929 1.00 87.00 96 ILE A CA 1
ATOM 728 C C . ILE A 1 96 ? 11.585 13.440 -10.361 1.00 87.00 96 ILE A C 1
ATOM 730 O O . ILE A 1 96 ? 10.753 14.307 -10.618 1.00 87.00 96 ILE A O 1
ATOM 734 N N . ALA A 1 97 ? 11.291 12.406 -9.565 1.00 85.00 97 ALA A N 1
ATOM 735 C CA . ALA A 1 97 ? 9.985 12.258 -8.921 1.00 85.00 97 ALA A CA 1
ATOM 736 C C . ALA A 1 97 ? 9.654 13.448 -8.007 1.00 85.00 97 ALA A C 1
ATOM 738 O O . ALA A 1 97 ? 8.512 13.919 -7.982 1.00 85.00 97 ALA A O 1
ATOM 739 N N . HIS A 1 98 ? 10.649 13.925 -7.256 1.00 85.50 98 HIS A N 1
ATOM 740 C CA . HIS A 1 98 ? 10.498 15.056 -6.352 1.00 85.50 98 HIS A CA 1
ATOM 741 C C . HIS A 1 98 ? 10.270 16.363 -7.119 1.00 85.50 98 HIS A C 1
ATOM 743 O O . HIS A 1 98 ? 9.262 17.027 -6.890 1.00 85.50 98 HIS A O 1
ATOM 749 N N . GLU A 1 99 ? 11.122 16.668 -8.098 1.00 86.62 99 GLU A N 1
ATOM 750 C CA . GLU A 1 99 ? 11.005 17.856 -8.957 1.00 86.62 99 GLU A CA 1
ATOM 751 C C . GLU A 1 99 ? 9.681 17.872 -9.734 1.00 86.62 99 GLU A C 1
ATOM 753 O O . GLU A 1 99 ? 9.021 18.909 -9.847 1.00 86.62 99 GLU A O 1
ATOM 758 N N . TYR A 1 100 ? 9.241 16.714 -10.236 1.00 82.19 100 TYR A N 1
ATOM 759 C CA . TYR A 1 100 ? 7.940 16.585 -10.888 1.00 82.19 100 TYR A CA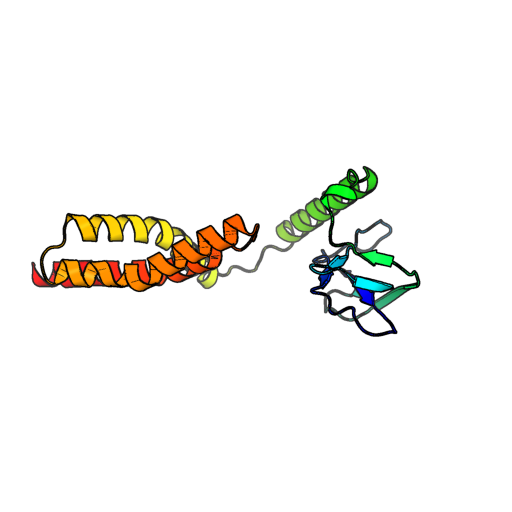 1
ATOM 760 C C . TYR A 1 100 ? 6.795 16.910 -9.921 1.00 82.19 100 TYR A C 1
ATOM 762 O O . TYR A 1 100 ? 5.884 17.651 -10.279 1.00 82.19 100 TYR A O 1
ATOM 770 N N . SER A 1 101 ? 6.862 16.408 -8.685 1.00 81.62 101 SER A N 1
ATOM 771 C CA . SER A 1 101 ? 5.845 16.669 -7.656 1.00 81.62 101 SER A CA 1
ATOM 772 C C . SER A 1 101 ? 5.799 18.141 -7.229 1.00 81.62 101 SER A C 1
ATOM 774 O O . SER A 1 101 ? 4.718 18.666 -6.973 1.00 81.62 101 SER A O 1
ATOM 776 N N . GLU A 1 102 ? 6.949 18.819 -7.163 1.00 85.56 102 GLU A N 1
ATOM 777 C CA . GLU A 1 102 ? 7.023 20.251 -6.840 1.00 85.56 102 GLU A CA 1
ATOM 778 C C . GLU A 1 102 ? 6.525 21.140 -7.988 1.00 85.56 102 GLU A C 1
ATOM 780 O O . GLU A 1 102 ? 5.841 22.136 -7.751 1.00 85.56 102 GLU A O 1
ATOM 785 N N . SER A 1 103 ? 6.845 20.777 -9.233 1.00 84.50 103 SER A N 1
ATOM 786 C CA . SER A 1 103 ? 6.424 21.519 -10.432 1.00 84.50 103 SER A CA 1
ATOM 787 C C . SER A 1 103 ? 4.965 21.273 -10.822 1.00 84.50 103 SER A C 1
ATOM 789 O O . SER A 1 103 ? 4.346 22.134 -11.448 1.00 84.50 103 SER A O 1
ATOM 791 N N . HIS A 1 104 ? 4.402 20.130 -10.430 1.00 81.00 104 HIS A N 1
ATOM 792 C CA . HIS A 1 104 ? 3.009 19.754 -10.664 1.00 81.00 104 HIS A CA 1
ATOM 793 C C . HIS A 1 104 ? 2.314 19.496 -9.326 1.00 81.00 104 HIS A C 1
ATOM 795 O O . HIS A 1 104 ? 1.941 18.352 -9.035 1.00 81.00 104 HIS A O 1
ATOM 801 N N . PRO A 1 105 ? 2.133 20.538 -8.488 1.00 80.56 105 PRO A N 1
ATOM 802 C CA . PRO A 1 105 ? 1.439 20.362 -7.230 1.00 80.56 105 PRO A CA 1
ATOM 803 C C . PRO A 1 105 ? 0.037 19.817 -7.521 1.00 80.56 105 PRO A C 1
ATOM 805 O O . PRO A 1 105 ? -0.626 20.289 -8.455 1.00 80.56 105 PRO A O 1
ATOM 808 N N . PRO A 1 106 ? -0.436 18.823 -6.749 1.00 79.56 106 PRO A N 1
ATOM 809 C CA . PRO A 1 106 ? -1.799 18.350 -6.900 1.00 79.56 106 PRO A CA 1
ATOM 810 C C . PRO A 1 106 ? -2.749 19.541 -6.764 1.00 79.56 106 PRO A C 1
ATOM 812 O O . PRO A 1 106 ? -2.538 20.430 -5.933 1.00 79.56 106 PRO A O 1
ATOM 815 N N . ALA A 1 107 ? -3.793 19.567 -7.595 1.00 85.31 107 ALA A N 1
ATOM 816 C CA . ALA A 1 107 ? -4.837 20.573 -7.463 1.00 85.31 107 ALA A CA 1
ATOM 817 C C . ALA A 1 107 ? -5.356 20.579 -6.013 1.00 85.31 107 ALA A C 1
ATOM 819 O O . ALA A 1 107 ? -5.418 19.508 -5.399 1.00 85.31 107 ALA A O 1
ATOM 820 N N . PRO A 1 108 ? -5.730 21.746 -5.452 1.00 88.94 108 PRO A N 1
ATOM 821 C CA . PRO A 1 108 ? -6.265 21.802 -4.102 1.00 88.94 108 PRO A CA 1
ATOM 822 C C . PRO A 1 108 ? -7.423 20.814 -3.939 1.00 88.94 108 PRO A C 1
ATOM 824 O O . PRO A 1 108 ? -8.475 20.974 -4.554 1.00 88.94 108 PRO A O 1
ATOM 827 N N . ASP A 1 109 ? -7.221 19.804 -3.096 1.00 91.75 109 ASP A N 1
ATOM 828 C CA . ASP A 1 109 ? -8.239 18.826 -2.727 1.00 91.75 109 ASP A CA 1
ATOM 829 C C . ASP A 1 109 ? -8.611 19.025 -1.251 1.00 91.75 109 ASP A C 1
ATOM 831 O O . ASP A 1 109 ? -8.045 18.382 -0.357 1.00 91.75 109 ASP A O 1
ATOM 835 N N . PRO A 1 110 ? -9.527 19.964 -0.950 1.00 93.75 110 PRO A N 1
ATOM 836 C CA . PRO A 1 110 ? -9.922 20.239 0.424 1.00 93.75 110 PRO A CA 1
ATOM 837 C C . PRO A 1 110 ? -10.613 19.031 1.066 1.00 93.75 110 PRO A C 1
ATOM 839 O O . PRO A 1 110 ? -10.429 18.788 2.258 1.00 93.75 110 PRO 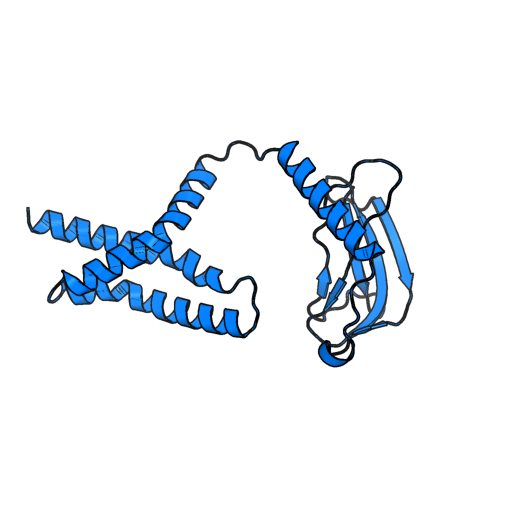A O 1
ATOM 842 N N . VAL A 1 111 ? -11.367 18.244 0.290 1.00 94.69 111 VAL A N 1
ATOM 843 C CA . VAL A 1 111 ? -12.071 17.058 0.795 1.00 94.69 111 VAL A CA 1
ATOM 844 C C . VAL A 1 111 ? -11.068 15.970 1.166 1.00 94.69 111 VAL A C 1
ATOM 846 O O . VAL A 1 111 ? -11.111 15.467 2.291 1.00 94.69 111 VAL A O 1
ATOM 849 N N . GLY A 1 112 ? -10.131 15.649 0.271 1.00 93.12 112 GLY A N 1
ATOM 850 C CA . GLY A 1 112 ? -9.062 14.688 0.540 1.00 93.12 112 GLY A CA 1
ATOM 851 C C . GLY A 1 112 ? -8.152 15.128 1.682 1.00 93.12 112 GLY A C 1
ATOM 852 O O . GLY A 1 112 ? -7.763 14.304 2.512 1.00 93.12 112 GLY A O 1
ATOM 853 N N . THR A 1 113 ? -7.882 16.430 1.801 1.00 93.69 113 THR A N 1
ATOM 854 C CA . THR A 1 113 ? -7.098 16.992 2.912 1.00 93.69 113 THR A CA 1
ATOM 855 C C . THR A 1 113 ? -7.809 16.798 4.253 1.00 93.69 113 THR A C 1
ATOM 857 O O . THR A 1 113 ? -7.212 16.265 5.189 1.00 93.69 113 THR A O 1
ATOM 860 N N . ILE A 1 114 ? -9.095 17.162 4.350 1.00 96.19 114 ILE A N 1
ATOM 861 C CA . ILE A 1 114 ? -9.907 16.960 5.564 1.00 96.19 114 ILE A CA 1
ATOM 862 C C . ILE A 1 114 ? -9.994 15.472 5.911 1.00 96.19 114 ILE A C 1
ATOM 864 O O . ILE A 1 114 ? -9.822 15.102 7.073 1.00 96.19 114 ILE A O 1
ATOM 868 N N . LEU A 1 115 ? -10.220 14.612 4.914 1.00 94.88 115 LEU A N 1
ATOM 869 C CA . LEU A 1 115 ? -10.284 13.167 5.111 1.00 94.88 115 LEU A CA 1
ATOM 870 C C . LEU A 1 115 ? -8.952 12.617 5.638 1.00 94.88 115 LEU A C 1
ATOM 872 O O . LEU A 1 115 ? -8.944 11.848 6.597 1.00 94.88 115 LEU A O 1
ATOM 876 N N . THR A 1 116 ? -7.829 13.044 5.060 1.00 93.31 116 THR A N 1
ATOM 877 C CA . THR A 1 116 ? -6.484 12.630 5.484 1.00 93.31 116 THR A CA 1
ATOM 878 C C . THR A 1 116 ? -6.200 13.072 6.914 1.00 93.31 116 THR A C 1
ATOM 880 O O . THR A 1 116 ? -5.785 12.255 7.736 1.00 93.31 116 THR A O 1
ATOM 883 N N . MET A 1 117 ? -6.485 14.335 7.245 1.00 95.19 117 MET A N 1
ATOM 884 C CA . MET A 1 117 ? -6.359 14.854 8.610 1.00 95.19 117 MET A CA 1
ATOM 885 C C . MET A 1 117 ? -7.229 14.072 9.595 1.00 95.19 117 MET A C 1
ATOM 887 O O . MET A 1 117 ? -6.771 13.723 10.683 1.00 95.19 117 MET A O 1
ATOM 891 N N . PHE A 1 118 ? -8.466 13.761 9.210 1.00 96.38 118 PHE A N 1
ATOM 892 C CA . PHE A 1 118 ? -9.382 12.982 10.030 1.00 96.38 118 PHE A CA 1
ATOM 893 C C . PHE A 1 118 ? -8.858 11.566 10.285 1.00 96.38 118 PHE A C 1
ATOM 895 O O . PHE A 1 118 ? -8.809 11.145 11.440 1.00 96.38 118 PHE A O 1
ATOM 902 N N . VAL A 1 119 ? -8.404 10.846 9.253 1.00 95.75 119 VAL A N 1
ATOM 903 C CA . VAL A 1 119 ? -7.803 9.513 9.424 1.00 95.75 119 VAL A CA 1
ATOM 904 C C . VAL A 1 119 ? -6.565 9.598 10.314 1.00 95.75 119 VAL A C 1
ATOM 906 O O . VAL A 1 119 ? -6.460 8.840 11.279 1.00 95.75 119 VAL A O 1
ATOM 909 N N . PHE A 1 120 ? -5.675 10.558 10.054 1.00 94.44 120 PHE A N 1
ATOM 910 C CA . PHE A 1 120 ? -4.448 10.746 10.823 1.00 94.44 120 PHE A CA 1
ATOM 911 C C . PHE A 1 120 ? -4.726 11.006 12.308 1.00 94.44 120 PHE A C 1
ATOM 913 O O . PHE A 1 120 ? -4.078 10.417 13.171 1.00 94.44 120 PHE A O 1
ATOM 920 N N . LEU A 1 121 ? -5.727 11.835 12.619 1.00 96.56 121 LEU A N 1
ATOM 921 C CA . LEU A 1 121 ? -6.107 12.154 13.995 1.00 96.56 121 LEU A CA 1
ATOM 922 C C . LEU A 1 121 ? -6.921 11.034 14.661 1.00 96.56 121 LEU A C 1
ATOM 924 O O . LEU A 1 121 ? -6.849 10.855 15.879 1.00 96.56 121 LEU A O 1
ATOM 928 N N . SER A 1 122 ? -7.669 10.253 13.879 1.00 97.00 122 SER A N 1
ATOM 929 C CA . SER A 1 122 ? -8.509 9.169 14.396 1.00 97.00 122 SER A CA 1
ATOM 930 C C . SER A 1 122 ? -7.704 8.049 15.051 1.00 97.00 122 SER A C 1
ATOM 932 O O . SER A 1 122 ? -8.191 7.449 16.003 1.00 97.00 122 SER A O 1
ATOM 934 N N . VAL A 1 123 ? -6.473 7.787 14.598 1.00 95.81 123 VAL A N 1
ATOM 935 C CA . VAL A 1 123 ? -5.609 6.740 15.167 1.00 95.81 123 VAL A CA 1
ATOM 936 C C . VAL A 1 123 ? -5.240 7.052 16.628 1.00 95.81 123 VAL A C 1
ATOM 938 O O . VAL A 1 123 ? -5.638 6.285 17.509 1.00 95.81 123 VAL A O 1
ATOM 941 N N . PRO A 1 124 ? -4.549 8.165 16.956 1.00 97.00 124 PRO A N 1
ATOM 942 C CA . PRO A 1 124 ? -4.282 8.518 18.349 1.00 97.00 124 PRO A CA 1
ATOM 943 C C . PRO A 1 124 ? -5.572 8.831 19.120 1.00 97.00 124 PRO A C 1
ATOM 945 O O . PRO A 1 124 ? -5.697 8.444 20.283 1.00 97.00 124 PRO A O 1
ATOM 948 N N . GLY A 1 125 ? -6.558 9.467 18.477 1.00 97.44 125 GLY A N 1
ATOM 949 C CA . GLY A 1 125 ? -7.854 9.762 19.089 1.00 97.44 125 GLY A CA 1
ATOM 950 C C . GLY A 1 125 ? -8.585 8.502 19.556 1.00 97.44 125 GLY A C 1
ATOM 951 O O . GLY A 1 125 ? -9.133 8.481 20.659 1.00 97.44 125 GLY A O 1
ATOM 952 N N . TYR A 1 126 ? -8.549 7.430 18.761 1.00 97.12 126 TYR A N 1
ATOM 953 C CA . TYR A 1 126 ? -9.122 6.138 19.121 1.00 97.12 126 TYR A CA 1
ATOM 954 C C . TYR A 1 126 ? -8.482 5.585 20.394 1.00 97.12 126 TYR A C 1
ATOM 956 O O . TYR A 1 126 ? -9.209 5.225 21.315 1.00 97.12 126 TYR A O 1
ATOM 964 N N . PHE A 1 127 ? -7.149 5.553 20.491 1.00 96.25 127 PHE A N 1
ATOM 965 C CA . PHE A 1 127 ? -6.471 5.029 21.681 1.00 96.25 127 PHE A CA 1
ATOM 966 C C . PHE A 1 127 ? -6.822 5.815 22.945 1.00 96.25 127 PHE A C 1
ATOM 968 O O . PHE A 1 127 ? -7.109 5.213 23.984 1.00 96.25 127 PHE A O 1
ATOM 975 N N . LEU A 1 128 ? -6.852 7.148 22.850 1.00 97.56 128 LEU A N 1
ATOM 976 C CA . LEU A 1 128 ? -7.236 8.013 23.965 1.00 97.56 128 LEU A CA 1
ATOM 977 C C . LEU A 1 128 ? -8.675 7.739 24.412 1.00 97.56 128 LEU A C 1
ATOM 979 O O . LEU A 1 128 ? -8.917 7.511 25.599 1.00 97.56 128 LEU A O 1
ATOM 983 N N . LEU A 1 129 ? -9.624 7.700 23.473 1.00 97.19 129 LEU A N 1
ATOM 984 C CA . LEU A 1 129 ? -11.028 7.431 23.785 1.00 97.19 129 LEU A CA 1
ATOM 985 C C . LEU A 1 129 ? -11.254 5.999 24.274 1.00 97.19 129 LEU A C 1
ATOM 987 O O . LEU A 1 129 ? -12.066 5.786 25.172 1.00 97.19 129 LEU A O 1
ATOM 991 N N . GLN A 1 130 ? -10.543 5.016 23.723 1.00 97.62 130 GLN A N 1
ATOM 992 C CA . GLN A 1 130 ? -10.658 3.617 24.125 1.00 97.62 130 GLN A CA 1
ATOM 993 C C . GLN A 1 130 ? -10.147 3.439 25.556 1.00 97.62 130 GLN A C 1
ATOM 995 O O . GLN A 1 130 ? -10.839 2.835 26.377 1.00 97.62 130 GLN A O 1
ATOM 1000 N N . GLY A 1 131 ? -8.988 4.018 25.884 1.00 96.44 131 GLY A N 1
ATOM 1001 C CA . GLY A 1 131 ? -8.450 4.032 27.244 1.00 96.44 131 GLY A CA 1
ATOM 1002 C C . GLY A 1 131 ? -9.374 4.761 28.220 1.00 96.44 131 GLY A C 1
ATOM 1003 O O . GLY A 1 131 ? -9.749 4.204 29.254 1.00 96.44 131 GLY A O 1
ATOM 1004 N N . ALA A 1 132 ? -9.831 5.965 27.861 1.00 95.62 132 ALA A N 1
ATOM 1005 C CA . ALA A 1 132 ? -10.789 6.719 28.665 1.00 95.62 132 ALA A CA 1
ATOM 1006 C C . ALA A 1 132 ? -12.083 5.926 28.894 1.00 95.62 132 ALA A C 1
ATOM 1008 O O . ALA A 1 132 ? -12.601 5.900 30.011 1.00 95.62 132 ALA A O 1
ATOM 1009 N N . SER A 1 133 ? -12.588 5.237 27.868 1.00 95.19 133 SER A N 1
ATOM 1010 C CA . SER A 1 133 ? -13.788 4.409 27.967 1.00 95.19 133 SER A CA 1
ATOM 1011 C C . SER A 1 133 ? -13.602 3.264 28.964 1.00 95.19 133 SER A C 1
ATOM 1013 O O . SER A 1 133 ? -14.475 3.026 29.795 1.00 95.19 133 SER A O 1
ATOM 1015 N N . LEU A 1 134 ? -12.454 2.587 28.941 1.00 94.50 134 LEU A N 1
ATOM 1016 C CA . LEU A 1 134 ? -12.161 1.485 29.863 1.00 94.50 134 LEU A CA 1
ATOM 1017 C C . LEU A 1 134 ? -12.027 1.942 31.325 1.00 94.50 134 LEU A C 1
ATOM 1019 O O . LEU A 1 134 ? -12.390 1.190 32.229 1.00 94.50 134 LEU A O 1
ATOM 1023 N N . ILE A 1 135 ? -11.533 3.161 31.560 1.00 94.12 135 ILE A N 1
ATOM 1024 C CA . ILE A 1 135 ? -11.292 3.705 32.908 1.00 94.12 135 ILE A CA 1
ATOM 1025 C C . ILE A 1 135 ? -12.562 4.329 33.505 1.00 94.12 135 ILE A C 1
ATOM 1027 O O . ILE A 1 135 ? -12.867 4.136 34.686 1.00 94.12 135 ILE A O 1
ATOM 1031 N N . THR A 1 136 ? -13.302 5.094 32.700 1.00 91.75 136 THR A N 1
ATOM 1032 C CA . THR A 1 136 ? -14.382 5.974 33.184 1.00 91.75 136 THR A CA 1
ATOM 1033 C C . THR A 1 136 ? -15.774 5.354 33.086 1.00 91.75 136 THR A C 1
ATOM 1035 O O . THR A 1 136 ? -16.664 5.706 33.865 1.00 91.75 136 THR A O 1
ATOM 1038 N N . GLN A 1 137 ? -15.995 4.424 32.154 1.00 87.00 137 GLN A N 1
ATOM 1039 C CA . GLN A 1 137 ? -17.311 3.826 31.934 1.00 87.00 137 GLN A CA 1
ATOM 1040 C C . GLN A 1 137 ? -17.532 2.641 32.880 1.00 87.00 137 GLN A C 1
ATOM 1042 O O . GLN A 1 137 ? -16.620 1.869 33.168 1.00 87.00 137 GLN A O 1
ATOM 1047 N N . ARG A 1 138 ? -18.769 2.468 33.360 1.00 89.31 138 ARG A N 1
ATOM 1048 C CA . ARG A 1 138 ? -19.172 1.351 34.232 1.00 89.31 138 ARG A CA 1
ATOM 1049 C C . ARG A 1 138 ? -20.492 0.739 33.762 1.00 89.31 138 ARG A C 1
ATOM 1051 O O . ARG A 1 138 ? -21.298 1.396 33.098 1.00 89.31 138 ARG A O 1
ATOM 1058 N N . GLY A 1 139 ? -20.714 -0.531 34.103 1.00 90.19 139 GLY A N 1
ATOM 1059 C CA . GLY A 1 139 ? -21.937 -1.264 33.763 1.00 90.19 139 GLY A CA 1
ATOM 1060 C C . GLY A 1 139 ? -22.158 -1.390 32.251 1.00 90.19 139 GLY A C 1
ATOM 1061 O O . GLY A 1 139 ? -21.237 -1.702 31.501 1.00 90.19 139 GLY A O 1
ATOM 1062 N N . ARG A 1 140 ? -23.380 -1.117 31.780 1.00 90.12 140 ARG A N 1
ATOM 1063 C CA . ARG A 1 140 ? -23.755 -1.258 30.356 1.00 90.12 140 ARG A CA 1
ATOM 1064 C C . ARG A 1 140 ? -22.941 -0.365 29.414 1.00 90.12 140 ARG A C 1
ATOM 1066 O O . ARG A 1 140 ? -22.713 -0.738 28.270 1.00 90.12 140 ARG A O 1
ATOM 1073 N N . TRP A 1 141 ? -22.476 0.784 29.896 1.00 91.00 141 TRP A N 1
ATOM 1074 C CA . TRP A 1 141 ? -21.629 1.684 29.114 1.00 91.00 141 TRP A CA 1
ATOM 1075 C C . TRP A 1 141 ? -20.206 1.163 28.950 1.00 91.00 141 TRP A C 1
ATOM 1077 O O . TRP A 1 141 ? -19.574 1.437 27.936 1.00 91.00 141 TRP A O 1
ATOM 1087 N N . TRP A 1 142 ? -19.717 0.388 29.921 1.00 92.88 142 TRP A N 1
ATOM 1088 C CA . TRP A 1 142 ? -18.435 -0.293 29.788 1.00 92.88 142 TRP A CA 1
ATOM 1089 C C . TRP A 1 142 ? -18.508 -1.355 28.690 1.00 92.88 142 TRP A C 1
ATOM 1091 O O . TRP A 1 142 ? -17.661 -1.362 27.807 1.00 92.88 142 TRP A O 1
ATOM 1101 N N . LEU A 1 143 ? -19.580 -2.162 28.668 1.00 94.00 143 LEU A N 1
ATOM 1102 C CA . LEU A 1 143 ? -19.819 -3.139 27.597 1.00 94.00 143 LEU A CA 1
ATOM 1103 C C . LEU A 1 143 ? -19.900 -2.477 26.215 1.00 94.00 143 LEU A C 1
ATOM 1105 O O . LEU A 1 143 ? -19.285 -2.964 25.273 1.00 94.00 143 LEU A O 1
ATOM 1109 N N . ALA A 1 144 ? -20.604 -1.347 26.096 1.00 94.88 144 ALA A N 1
ATOM 1110 C CA . ALA A 1 144 ? -20.630 -0.573 24.854 1.00 94.88 144 ALA A CA 1
ATOM 1111 C C . ALA A 1 144 ? -19.225 -0.072 24.467 1.00 94.88 144 ALA A C 1
ATOM 1113 O O . ALA A 1 144 ? -18.818 -0.183 23.317 1.00 94.88 144 ALA A O 1
ATOM 1114 N N . GLY A 1 145 ? -18.434 0.383 25.440 1.00 94.31 145 GLY A N 1
ATOM 1115 C CA . GLY A 1 145 ? -17.044 0.794 25.240 1.00 94.31 145 GLY A CA 1
ATOM 1116 C C . GLY A 1 145 ? -16.097 -0.305 24.744 1.00 94.31 145 GLY A C 1
ATOM 1117 O O . GLY A 1 145 ? -15.030 0.010 24.221 1.00 94.31 145 GLY A O 1
ATOM 1118 N N . LEU A 1 146 ? -16.467 -1.583 24.881 1.00 96.25 146 LEU A N 1
ATOM 1119 C CA . LEU A 1 146 ? -15.696 -2.711 24.350 1.00 96.25 146 LEU A CA 1
ATOM 1120 C C . LEU A 1 146 ? -16.010 -3.024 22.885 1.00 96.25 146 LEU A C 1
ATOM 1122 O O . LEU A 1 146 ? -15.235 -3.733 22.251 1.00 96.25 146 LEU A O 1
ATOM 1126 N N . VAL A 1 147 ? -17.114 -2.514 22.330 1.00 96.50 147 VAL A N 1
ATOM 1127 C CA . VAL A 1 147 ? -17.553 -2.848 20.964 1.00 96.50 147 VAL A CA 1
ATOM 1128 C C . VAL A 1 147 ? -16.464 -2.595 19.912 1.00 96.50 147 VAL A C 1
ATOM 1130 O O . VAL A 1 147 ? -16.218 -3.499 19.113 1.00 96.50 147 VAL A O 1
ATOM 1133 N N . PRO A 1 148 ? -15.737 -1.458 19.912 1.00 96.06 148 PRO A N 1
ATOM 1134 C CA . PRO A 1 148 ? -14.666 -1.240 18.940 1.00 96.06 148 PRO A CA 1
ATOM 1135 C C . PRO A 1 148 ? -13.539 -2.274 19.023 1.00 96.06 148 PRO A C 1
ATOM 1137 O O . PRO A 1 148 ? -12.937 -2.599 18.001 1.00 96.06 148 PRO A O 1
ATOM 1140 N N . LEU A 1 149 ? -13.267 -2.834 20.210 1.00 96.50 149 LEU A N 1
ATOM 1141 C CA . LEU A 1 149 ? -12.208 -3.833 20.388 1.00 96.50 149 LEU A CA 1
ATOM 1142 C C . LEU A 1 149 ? -12.476 -5.108 19.587 1.00 96.50 149 LEU A C 1
ATOM 1144 O O . LEU A 1 149 ? -11.519 -5.753 19.166 1.00 96.50 149 LEU A O 1
ATOM 1148 N N . ALA A 1 150 ? -13.742 -5.441 19.314 1.00 95.44 150 ALA A N 1
ATOM 1149 C CA . ALA A 1 150 ? -14.095 -6.601 18.498 1.00 95.44 150 ALA A CA 1
ATOM 1150 C C . ALA A 1 150 ? -13.510 -6.527 17.075 1.00 95.44 150 ALA A C 1
ATOM 1152 O O . ALA A 1 150 ? -13.219 -7.562 16.484 1.00 95.44 150 ALA A O 1
ATOM 1153 N N . ILE A 1 151 ? -13.304 -5.316 16.546 1.00 94.12 151 ILE A N 1
ATOM 1154 C CA . ILE A 1 151 ? -12.697 -5.082 15.226 1.00 94.12 151 ILE A CA 1
ATOM 1155 C C . ILE A 1 151 ? -11.216 -4.719 15.373 1.00 94.12 151 ILE A C 1
ATOM 1157 O O . ILE A 1 151 ? -10.367 -5.218 14.634 1.00 94.12 151 ILE A O 1
ATOM 1161 N N . MET A 1 152 ? -10.889 -3.874 16.353 1.00 96.62 152 MET A N 1
ATOM 1162 C CA . MET A 1 152 ? -9.544 -3.318 16.503 1.00 96.62 152 MET A CA 1
ATOM 1163 C C . MET A 1 152 ? -8.518 -4.351 16.974 1.00 96.62 152 MET A C 1
ATOM 1165 O O . MET A 1 152 ? -7.366 -4.289 16.548 1.00 96.62 152 MET A O 1
ATOM 1169 N N . VAL A 1 153 ? -8.913 -5.334 17.794 1.00 96.25 153 VAL A N 1
ATOM 1170 C CA . VAL A 1 153 ? -8.002 -6.405 18.229 1.00 96.25 153 VAL A CA 1
ATOM 1171 C C . VAL A 1 153 ? -7.597 -7.307 17.053 1.00 96.25 153 VAL A C 1
ATOM 1173 O O . VAL A 1 153 ? -6.393 -7.444 16.828 1.00 96.25 153 VAL A O 1
ATOM 1176 N N . PRO A 1 154 ? -8.521 -7.865 16.242 1.00 96.50 154 PRO A N 1
ATOM 1177 C CA . PRO A 1 154 ? -8.142 -8.584 15.025 1.00 96.50 154 PRO A CA 1
ATOM 1178 C C . PRO A 1 154 ? -7.299 -7.749 14.056 1.00 96.50 154 PRO A C 1
ATOM 1180 O O . PRO A 1 154 ? -6.319 -8.260 13.516 1.00 96.50 154 PRO A O 1
ATOM 1183 N N . ALA A 1 155 ? -7.626 -6.464 13.869 1.00 95.44 155 ALA A N 1
ATOM 1184 C CA . ALA A 1 155 ? -6.849 -5.570 13.011 1.00 95.44 155 ALA A CA 1
ATOM 1185 C C . ALA A 1 155 ? -5.405 -5.393 13.512 1.00 95.44 155 ALA A C 1
ATOM 1187 O O . ALA A 1 155 ? -4.468 -5.441 12.716 1.00 95.44 155 ALA A O 1
ATOM 1188 N N . ALA A 1 156 ? -5.210 -5.244 14.826 1.00 95.19 156 ALA A N 1
ATOM 1189 C CA . ALA A 1 156 ? -3.886 -5.153 15.435 1.00 95.19 156 ALA A CA 1
ATOM 1190 C C . ALA A 1 156 ? -3.098 -6.467 15.303 1.00 95.19 156 ALA A C 1
ATOM 1192 O O . ALA A 1 156 ? -1.923 -6.445 14.943 1.00 95.19 156 ALA A O 1
ATOM 1193 N N . LEU A 1 157 ? -3.744 -7.616 15.529 1.00 96.75 157 LEU A N 1
ATOM 1194 C CA . LEU A 1 157 ? -3.115 -8.929 15.349 1.00 96.75 157 LEU A CA 1
ATOM 1195 C C . LEU A 1 157 ? -2.685 -9.155 13.894 1.00 96.75 157 LEU A C 1
ATOM 1197 O O . LEU A 1 157 ? -1.562 -9.595 13.647 1.00 96.75 157 LEU A O 1
ATOM 1201 N N . HIS A 1 158 ? -3.541 -8.796 12.934 1.00 95.38 158 HIS A N 1
ATOM 1202 C CA . HIS A 1 158 ? -3.198 -8.839 11.515 1.00 95.38 158 HIS A CA 1
ATOM 1203 C C . HIS A 1 158 ? -2.018 -7.917 11.195 1.00 95.38 158 HIS A C 1
ATOM 1205 O O . HIS A 1 158 ? -1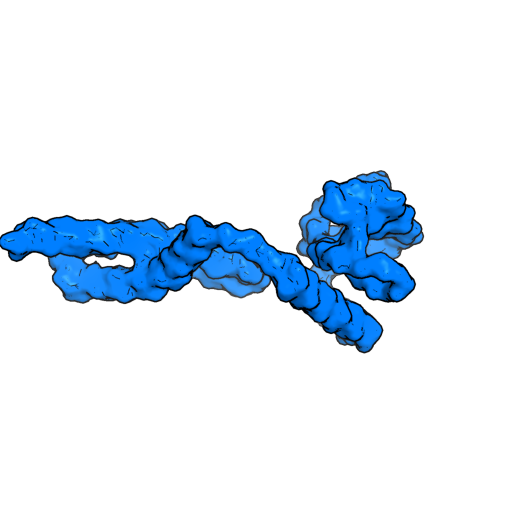.110 -8.319 10.474 1.00 95.38 158 HIS A O 1
ATOM 1211 N N . ALA A 1 159 ? -2.001 -6.698 11.740 1.00 95.00 159 ALA A N 1
ATOM 1212 C CA . ALA A 1 159 ? -0.913 -5.752 11.524 1.00 95.00 159 ALA A CA 1
ATOM 1213 C C . ALA A 1 159 ? 0.432 -6.288 12.045 1.00 95.00 159 ALA A C 1
ATOM 1215 O O . ALA A 1 159 ? 1.437 -6.203 11.343 1.00 95.00 159 ALA A O 1
ATOM 1216 N N . ILE A 1 160 ? 0.446 -6.915 13.226 1.00 96.31 160 ILE A N 1
ATOM 1217 C CA . ILE A 1 160 ? 1.644 -7.555 13.796 1.00 96.31 160 ILE A CA 1
ATOM 1218 C C . ILE A 1 160 ? 2.111 -8.730 12.926 1.00 96.31 160 ILE A C 1
ATOM 1220 O O . ILE A 1 160 ? 3.305 -8.855 12.656 1.00 96.31 160 ILE A O 1
ATOM 1224 N N . TYR A 1 161 ? 1.187 -9.573 12.458 1.00 95.44 161 TYR A N 1
ATOM 1225 C CA . TYR A 1 161 ? 1.510 -10.679 11.553 1.00 95.44 161 TYR A CA 1
ATOM 1226 C C . TYR A 1 161 ? 2.063 -10.187 10.207 1.00 95.44 161 TYR A C 1
ATOM 1228 O O . TYR A 1 161 ? 3.076 -10.679 9.721 1.00 95.44 161 TYR A O 1
ATOM 1236 N N . ALA A 1 162 ? 1.427 -9.184 9.605 1.00 92.69 162 ALA A N 1
ATOM 1237 C CA . ALA A 1 162 ? 1.881 -8.613 8.344 1.00 92.69 162 ALA A CA 1
ATOM 1238 C C . ALA A 1 162 ? 3.268 -7.964 8.491 1.00 92.69 162 ALA A C 1
ATOM 1240 O O . 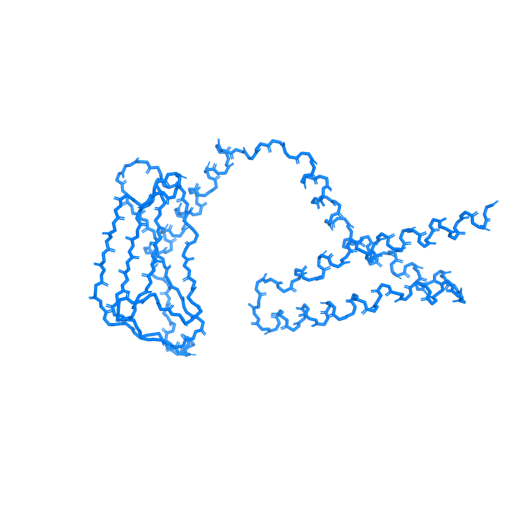ALA A 1 162 ? 4.100 -8.095 7.594 1.00 92.69 162 ALA A O 1
ATOM 1241 N N . LEU A 1 163 ? 3.536 -7.317 9.632 1.00 93.75 163 LEU A N 1
ATOM 1242 C CA . LEU A 1 163 ? 4.849 -6.763 9.954 1.00 93.75 163 LEU A CA 1
ATOM 1243 C C . LEU A 1 163 ? 5.908 -7.868 10.067 1.00 93.75 163 LEU A C 1
ATOM 1245 O O . LEU A 1 163 ? 6.984 -7.734 9.488 1.00 93.75 163 LEU A O 1
ATOM 1249 N N . SER A 1 164 ? 5.608 -8.975 10.755 1.00 93.31 164 SER A N 1
ATOM 1250 C CA . SER A 1 164 ? 6.549 -10.099 10.878 1.00 93.31 164 SER A CA 1
ATOM 1251 C C . SER A 1 164 ? 6.786 -10.833 9.554 1.00 93.31 164 SER A C 1
ATOM 1253 O O . SER A 1 164 ? 7.861 -11.393 9.352 1.00 93.31 164 SER A O 1
ATOM 1255 N N . ALA A 1 165 ? 5.829 -10.772 8.626 1.00 90.31 165 ALA A N 1
ATOM 1256 C CA . ALA A 1 165 ? 5.968 -11.256 7.255 1.00 90.31 165 ALA A CA 1
ATOM 1257 C C . ALA A 1 165 ? 6.695 -10.270 6.310 1.00 90.31 165 ALA A C 1
ATOM 1259 O O . ALA A 1 165 ? 6.817 -10.552 5.119 1.00 90.31 165 ALA A O 1
ATOM 1260 N N . GLY A 1 166 ? 7.166 -9.116 6.806 1.00 85.31 166 GLY A N 1
ATOM 1261 C CA . GLY A 1 166 ? 7.892 -8.119 6.010 1.00 85.31 166 GLY A CA 1
ATOM 1262 C C . GLY A 1 166 ? 7.011 -7.282 5.075 1.00 85.31 166 GLY A C 1
ATOM 1263 O O . GLY A 1 166 ? 7.505 -6.727 4.096 1.00 85.31 166 GLY A O 1
ATOM 1264 N N . SER A 1 167 ? 5.704 -7.194 5.339 1.00 88.19 167 SER A N 1
ATOM 1265 C CA . SER A 1 167 ? 4.784 -6.403 4.519 1.00 88.19 167 SER A CA 1
ATOM 1266 C C . SER A 1 167 ? 4.957 -4.904 4.758 1.00 88.19 167 SER A C 1
ATOM 1268 O O . SER A 1 167 ? 4.795 -4.421 5.876 1.00 88.19 167 SER A O 1
ATOM 1270 N N . ASN A 1 168 ? 5.154 -4.132 3.688 1.00 89.94 168 ASN A N 1
ATOM 1271 C CA . ASN A 1 168 ? 5.170 -2.663 3.748 1.00 89.94 168 ASN A CA 1
ATOM 1272 C C . ASN A 1 168 ? 3.786 -2.051 4.038 1.00 89.94 168 ASN A C 1
ATOM 1274 O O . ASN A 1 168 ? 3.686 -0.878 4.382 1.00 89.94 168 ASN A O 1
ATOM 1278 N N . LEU A 1 169 ? 2.715 -2.841 3.914 1.00 90.88 169 LEU A N 1
ATOM 1279 C CA . LEU A 1 169 ? 1.329 -2.415 4.139 1.00 90.88 169 LEU A CA 1
ATOM 1280 C C . LEU A 1 169 ? 0.786 -2.897 5.487 1.00 90.88 169 LEU A C 1
ATOM 1282 O O . LEU A 1 169 ? -0.424 -2.881 5.716 1.00 90.88 169 LEU A O 1
ATOM 1286 N N . TRP A 1 170 ? 1.669 -3.326 6.390 1.00 95.00 170 TRP A N 1
ATOM 1287 C CA . TRP A 1 170 ? 1.287 -3.904 7.672 1.00 95.00 170 TRP A CA 1
ATOM 1288 C C . TRP A 1 170 ? 0.301 -3.057 8.505 1.00 95.00 170 TRP A C 1
ATOM 1290 O O . TRP A 1 170 ? -0.612 -3.658 9.074 1.00 95.00 170 TRP A O 1
ATOM 1300 N N . PRO A 1 171 ? 0.361 -1.705 8.565 1.00 94.56 171 PRO A N 1
ATOM 1301 C CA . PRO A 1 171 ? -0.529 -0.948 9.438 1.00 94.56 171 PRO A CA 1
ATOM 1302 C C . PRO A 1 171 ? -1.859 -0.594 8.761 1.00 94.56 171 PRO A C 1
ATOM 1304 O O . PRO A 1 171 ? -2.743 -0.036 9.407 1.00 94.56 171 PRO A O 1
ATOM 1307 N N . LEU A 1 172 ? -2.025 -0.895 7.468 1.00 93.81 172 LEU A N 1
ATOM 1308 C CA . LEU A 1 172 ? -3.085 -0.326 6.636 1.00 93.81 172 LEU A CA 1
ATOM 1309 C C . LEU A 1 172 ? -4.491 -0.685 7.144 1.00 93.81 172 LEU A C 1
ATOM 1311 O O . LEU A 1 172 ? -5.348 0.184 7.281 1.00 93.81 172 LEU A O 1
ATOM 1315 N N . VAL A 1 173 ? -4.703 -1.958 7.496 1.00 93.62 173 VAL A N 1
ATOM 1316 C CA . VAL A 1 173 ? -5.981 -2.441 8.050 1.00 93.62 173 VAL A CA 1
ATOM 1317 C C . VAL A 1 173 ? -6.326 -1.705 9.347 1.00 93.62 173 VAL A C 1
ATOM 1319 O O . VAL A 1 173 ? -7.469 -1.307 9.556 1.00 93.62 173 VAL A O 1
ATOM 1322 N N . PHE A 1 174 ? -5.330 -1.479 10.204 1.00 93.94 174 PHE A N 1
ATOM 1323 C CA . PHE A 1 174 ? -5.513 -0.791 11.477 1.00 93.94 174 PHE A CA 1
ATOM 1324 C C . PHE A 1 174 ? -5.808 0.705 11.290 1.00 93.94 174 PHE A C 1
ATOM 1326 O O . PHE A 1 174 ? -6.717 1.245 11.926 1.00 93.94 174 PHE A O 1
ATOM 1333 N N . ILE A 1 175 ? -5.084 1.368 10.384 1.00 95.25 175 ILE A N 1
ATOM 1334 C CA . ILE A 1 175 ? -5.300 2.779 10.034 1.00 95.25 175 ILE A CA 1
ATOM 1335 C C . ILE A 1 175 ? -6.728 2.986 9.519 1.00 95.25 175 ILE A C 1
ATOM 1337 O O . ILE A 1 175 ? -7.395 3.917 9.960 1.00 95.25 175 ILE A O 1
ATOM 1341 N N . PHE A 1 176 ? -7.237 2.100 8.659 1.00 94.62 176 PHE A N 1
ATOM 1342 C CA . PHE A 1 176 ? -8.599 2.224 8.127 1.00 94.62 176 PHE A CA 1
ATOM 1343 C C . PHE A 1 176 ? -9.703 1.825 9.111 1.00 94.62 176 PHE A C 1
ATOM 1345 O O . PHE A 1 176 ? -10.807 2.363 9.034 1.00 94.62 176 PHE A O 1
ATOM 1352 N N . ALA A 1 177 ? -9.427 0.932 10.063 1.00 95.31 177 ALA A N 1
ATOM 1353 C CA . ALA A 1 177 ? -10.382 0.598 11.119 1.00 95.31 177 ALA A CA 1
ATOM 1354 C C . ALA A 1 177 ? -10.498 1.702 12.193 1.00 95.31 177 ALA A C 1
ATOM 1356 O O . ALA A 1 177 ? -11.568 1.887 12.782 1.00 95.31 177 ALA A O 1
ATOM 1357 N N . SER A 1 178 ? -9.425 2.466 12.426 1.00 96.56 178 SER A N 1
ATOM 1358 C CA . SER A 1 178 ? -9.351 3.483 13.488 1.00 96.56 178 SER A CA 1
ATOM 1359 C C . SER A 1 178 ? -10.446 4.564 13.418 1.00 96.56 178 SER A C 1
ATOM 1361 O O . SER A 1 178 ? -11.070 4.810 14.455 1.00 96.56 178 SER A O 1
ATOM 1363 N N . PRO A 1 179 ? -10.779 5.156 12.249 1.00 97.38 179 PRO A N 1
ATOM 1364 C CA . PRO A 1 179 ? -11.898 6.089 12.116 1.00 97.38 179 PRO A CA 1
ATOM 1365 C C . PRO A 1 179 ? -13.229 5.560 12.654 1.00 97.38 179 PRO A C 1
ATOM 1367 O O . PRO A 1 179 ? -13.967 6.296 13.308 1.00 97.38 179 PRO A O 1
ATOM 1370 N N . LEU A 1 180 ? -13.531 4.279 12.424 1.00 96.31 180 LEU A N 1
ATOM 1371 C CA . LEU A 1 180 ? -14.787 3.666 12.860 1.00 96.31 180 LEU A CA 1
ATOM 1372 C C . LEU A 1 180 ? -14.840 3.541 14.384 1.00 96.31 180 LEU A C 1
ATOM 1374 O O . LEU A 1 180 ? -15.831 3.927 15.006 1.00 96.31 180 LEU A O 1
ATOM 1378 N N . GLY A 1 181 ? -13.755 3.050 14.991 1.00 96.88 181 GLY A N 1
ATOM 1379 C CA . GLY A 1 181 ? -13.638 2.963 16.446 1.00 96.88 181 GLY A CA 1
ATOM 1380 C C . GLY A 1 181 ? -13.691 4.341 17.108 1.00 96.88 181 GLY A C 1
ATOM 1381 O O . GLY A 1 181 ? -14.387 4.524 18.109 1.00 96.88 181 GLY A O 1
ATOM 1382 N N . PHE A 1 182 ? -13.005 5.325 16.522 1.00 98.00 182 PHE A N 1
ATOM 1383 C CA . PHE A 1 182 ? -12.996 6.707 16.992 1.00 98.00 182 PHE A CA 1
ATOM 1384 C C . PHE A 1 182 ? -14.393 7.345 16.959 1.00 98.00 182 PHE A C 1
ATOM 1386 O O . PHE A 1 182 ? -14.845 7.883 17.974 1.00 98.00 182 PHE A O 1
ATOM 1393 N N . LEU A 1 183 ? -15.106 7.249 15.830 1.00 97.88 183 LEU A N 1
ATOM 1394 C CA . LEU A 1 183 ? -16.465 7.790 15.691 1.00 97.88 183 LEU A CA 1
ATOM 1395 C C . LEU A 1 183 ? -17.447 7.113 16.644 1.00 97.88 183 LEU A C 1
ATOM 1397 O O . LEU A 1 183 ? -18.243 7.798 17.288 1.00 97.88 183 LEU A O 1
ATOM 1401 N N . TYR A 1 184 ? -17.365 5.787 16.776 1.00 97.94 184 TYR A N 1
ATOM 1402 C CA . TYR A 1 184 ? -18.210 5.039 17.700 1.00 97.94 184 TYR A CA 1
ATOM 1403 C C . TYR A 1 184 ? -18.034 5.529 19.141 1.00 97.94 184 TYR A C 1
ATOM 1405 O O . TYR A 1 184 ? -19.017 5.851 19.811 1.00 97.94 184 TYR A O 1
ATOM 1413 N N . LEU A 1 185 ? -16.788 5.617 19.621 1.00 97.56 185 LEU A N 1
ATOM 1414 C CA . LEU A 1 185 ? -16.518 6.045 20.993 1.00 97.56 185 LEU A CA 1
ATOM 1415 C C . LEU A 1 185 ? -16.880 7.511 21.207 1.00 97.56 185 LEU A C 1
ATOM 1417 O O . LEU A 1 185 ? -17.460 7.840 22.239 1.00 97.56 185 LEU A O 1
ATOM 1421 N N . THR A 1 186 ? -16.615 8.376 20.228 1.00 97.38 186 THR A N 1
ATOM 1422 C CA . THR A 1 186 ? -17.049 9.779 20.276 1.00 97.38 186 THR A CA 1
ATOM 1423 C C . THR A 1 186 ? -18.565 9.860 20.457 1.00 97.38 186 THR A C 1
ATOM 1425 O O . THR A 1 186 ? -19.039 10.507 21.391 1.00 97.38 186 THR A O 1
ATOM 1428 N N . GLY A 1 187 ? -19.331 9.126 19.644 1.00 96.88 187 GLY A N 1
ATOM 1429 C CA . GLY A 1 187 ? -20.785 9.035 19.780 1.00 96.88 187 GLY A CA 1
ATOM 1430 C C . GLY A 1 187 ? -21.221 8.481 21.139 1.00 96.88 187 GLY A C 1
ATOM 1431 O O . GLY A 1 187 ? -22.126 9.031 21.766 1.00 96.88 187 GLY A O 1
ATOM 1432 N N . LEU A 1 188 ? -20.543 7.447 21.643 1.00 95.94 188 LEU A N 1
ATOM 1433 C CA . LEU A 1 188 ? -20.821 6.865 22.958 1.00 95.94 188 LEU A CA 1
ATOM 1434 C C . LEU A 1 188 ? -20.664 7.896 24.086 1.00 95.94 188 LEU A C 1
ATOM 1436 O O . LEU A 1 188 ? -21.535 7.997 24.954 1.00 95.94 188 LEU A O 1
ATOM 1440 N N . PHE A 1 189 ? -19.576 8.671 24.068 1.00 95.31 189 PHE A N 1
ATOM 1441 C CA . PHE A 1 189 ? -19.328 9.725 25.052 1.00 95.31 189 PHE A CA 1
ATOM 1442 C C . PHE A 1 189 ? -20.346 10.865 24.943 1.00 95.31 189 PHE A C 1
ATOM 1444 O O . PHE A 1 189 ? -20.874 11.286 25.972 1.00 95.31 189 PHE A O 1
ATOM 1451 N N . VAL A 1 190 ? -20.686 11.308 23.727 1.00 96.06 190 VAL A N 1
ATOM 1452 C CA . VAL A 1 190 ? -21.695 12.358 23.497 1.00 96.06 190 VAL A CA 1
ATOM 1453 C C . VAL A 1 190 ? -23.070 11.934 24.018 1.00 96.06 190 VAL A C 1
ATOM 1455 O O . VAL A 1 190 ? -23.694 12.673 24.777 1.00 96.06 190 VAL A O 1
ATOM 1458 N N . VAL A 1 191 ? -23.527 10.723 23.681 1.00 95.56 191 VAL A N 1
ATOM 1459 C CA . VAL A 1 191 ? -24.834 10.206 24.128 1.00 95.56 191 VAL A CA 1
ATOM 1460 C C . VAL A 1 191 ? -24.861 9.985 25.639 1.00 95.56 191 VAL A C 1
ATOM 1462 O O . VAL A 1 191 ? -25.899 10.149 26.277 1.00 95.56 191 VAL A O 1
ATOM 1465 N N . ARG A 1 192 ? -23.740 9.599 26.253 1.00 91.62 192 ARG A N 1
ATOM 1466 C CA . ARG A 1 192 ? -23.681 9.494 27.712 1.00 91.62 192 ARG A CA 1
ATOM 1467 C C . ARG A 1 192 ? -23.758 10.864 28.372 1.00 91.62 192 ARG A C 1
ATOM 1469 O O . ARG A 1 192 ? -24.469 11.005 29.363 1.00 91.62 192 ARG A O 1
ATOM 1476 N N . TRP A 1 193 ? -23.019 11.840 27.853 1.00 90.31 193 TRP A N 1
ATOM 1477 C CA . TRP A 1 193 ? -23.017 13.190 28.402 1.00 90.31 193 TRP A CA 1
ATOM 1478 C C . TRP A 1 193 ? -24.426 13.788 28.351 1.00 90.31 193 TRP A C 1
ATOM 1480 O O . TRP A 1 193 ? -24.931 14.215 29.386 1.00 90.31 193 TRP A O 1
ATOM 1490 N N . SER A 1 194 ? -25.116 13.690 27.214 1.00 91.94 194 SER A N 1
ATOM 1491 C CA . SER A 1 194 ? -26.478 14.222 27.073 1.00 91.94 194 SER A CA 1
ATOM 1492 C C . SER A 1 194 ? -27.524 13.565 27.980 1.00 91.94 194 SER A C 1
ATOM 1494 O O . SER A 1 194 ? -28.570 14.154 28.212 1.00 91.94 194 SER A O 1
ATOM 1496 N N . ARG A 1 195 ? -27.269 12.358 28.505 1.00 87.44 195 ARG A N 1
ATOM 1497 C CA . ARG A 1 195 ? -28.154 11.682 29.475 1.00 87.44 195 ARG A CA 1
ATOM 1498 C C . ARG A 1 195 ? -27.844 12.024 30.931 1.00 87.44 195 ARG A C 1
ATOM 1500 O O . ARG A 1 195 ? -28.636 11.679 31.802 1.00 87.44 195 ARG A O 1
ATOM 1507 N N . ASN A 1 196 ? -26.688 12.632 31.185 1.00 79.94 196 ASN A N 1
ATOM 1508 C CA . ASN A 1 196 ? -26.224 13.026 32.512 1.00 79.94 196 ASN A CA 1
ATOM 1509 C C . ASN A 1 196 ? -26.319 14.547 32.754 1.00 79.94 196 ASN A C 1
ATOM 1511 O O . ASN A 1 196 ? -26.019 14.979 33.865 1.00 79.94 196 ASN A O 1
ATOM 1515 N N . SER A 1 197 ? -26.653 15.340 31.728 1.00 64.44 197 SER A N 1
ATOM 1516 C CA . SER A 1 197 ? -26.976 16.778 31.816 1.00 64.44 197 SER A CA 1
ATOM 1517 C C . SER A 1 197 ? -28.482 16.971 31.918 1.00 64.44 197 SER A C 1
ATOM 1519 O O . SER A 1 197 ? -28.887 17.916 32.623 1.00 64.44 197 SER A O 1
#

Secondary structure (DSSP, 8-state):
-EEEEEEEETTEE--SSEEE-----PPSSS------EEESS-EEEEEEEEEEE-TTS-EEEEEEEEEEEEE-S-HHHH--PPPHHHHHHHHHHHHHHHHHHHHSPPP--HHHHHHHHHHHHHHHHHHHHHHHHHHH--THHHHHHTTTHHHHHHHHHHHHHHHHTT-TTTTHHHHHHHHHHHHHHHHHHHHHHHHH-

Foldseek 3Di:
DWKKKFFAAPNHTDPQQKDKDPTFDDDDDDDDADIDIDGPGKDWTQKMKMFDADPVRHTDDIDMDGHIDIDDPCCVVVPDPDDPVVVVNVVVRVVSNVVCCVVCPPDDDVPVVVVVVLLVCLLVLLVVLLVCQCPPDDDPSNVLSCVLVVQQVVLVVQLVVCVVVVHPCSNVSNSVSSSVSNVSSVVSVVVVVVVVD

Radius of gyration: 24.66 Å; chains: 1; bounding box: 55×41×63 Å

pLDDT: mean 90.64, std 6.38, range [62.28, 98.0]

Sequence (197 aa):
MRLQARAFANGLPADAGQAMNASVVHPAGDGEALVWVSFSKPTLIDEVRTTAYDENWEPVTTLSIARSIRWLSEPAATSKPLPDWVRALIAAESQIAHEYSESHPPAPDPVGTILTMFVFLSVPGYFLLQGASLITQRGRWWLAGLVPLAIMVPAALHAIYALSAGSNLWPLVFIFASPLGFLYLTGLFVVRWSRNS